Protein AF-C3XTJ3-F1 (afdb_monomer)

Mean predicted aligned error: 21.93 Å

Solvent-accessible surface area (backbone atoms only — not comparable to full-atom values): 12392 Å² total; per-residue (Å²): 142,81,82,83,80,77,78,76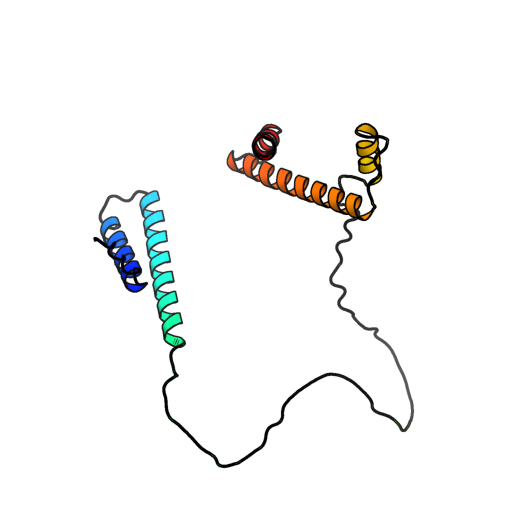,79,79,46,74,66,55,54,48,54,52,51,52,53,52,48,61,68,62,69,79,58,92,84,47,76,68,57,53,52,51,50,50,52,52,54,50,51,45,52,52,55,54,50,54,53,59,59,62,64,77,72,76,80,86,89,82,90,86,84,88,81,90,81,91,85,86,86,82,89,75,90,78,82,85,88,87,89,87,85,91,87,82,87,87,90,88,83,88,89,85,85,82,85,83,77,89,74,77,76,77,79,75,65,90,87,71,70,86,66,52,72,69,56,52,55,51,53,45,42,70,77,39,72,86,65,80,80,52,72,72,54,50,55,49,52,47,50,52,51,51,54,49,48,54,52,50,51,52,51,16,48,51,47,20,46,72,76,71,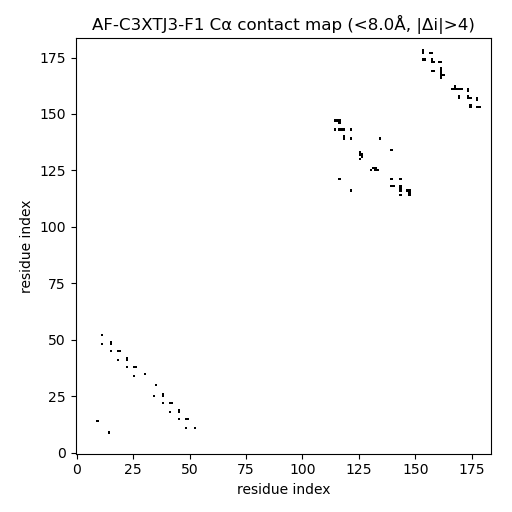37,97,60,81,51,70,67,29,45,52,59,50,48,57,66,75,77,106

Secondary structure (DSSP, 8-state):
-------PPPPHHHHHHHHHHHHHHHTTS---HHHHHHHHHHHHHHHHHHHHHHHHHTT----------------------------------------------------TTT-SS-HHHHHHHHHHH-TT----HHHHHHHHHHHHHHHHHHHHHHHHHHHHTT-SS--HHHHHHHHHHH--

Structure (mmCIF, N/CA/C/O backbone):
data_AF-C3XTJ3-F1
#
_entry.id   AF-C3XTJ3-F1
#
loop_
_atom_site.group_PDB
_atom_site.id
_atom_site.type_symbol
_atom_site.label_atom_id
_atom_site.label_alt_id
_atom_site.label_comp_id
_atom_site.label_asym_id
_atom_site.label_entity_id
_atom_site.label_seq_id
_atom_site.pdbx_PDB_ins_code
_atom_site.Cartn_x
_atom_site.Cartn_y
_atom_site.Cartn_z
_atom_site.occupancy
_atom_site.B_iso_or_equiv
_atom_site.auth_seq_id
_atom_site.auth_comp_id
_atom_site.auth_asym_id
_atom_site.auth_atom_id
_atom_site.pdbx_PDB_model_num
ATOM 1 N N . MET A 1 1 ? -36.617 37.086 -16.083 1.00 44.34 1 MET A N 1
ATOM 2 C CA . MET A 1 1 ? -37.009 35.677 -16.288 1.00 44.34 1 MET A CA 1
ATOM 3 C C . MET A 1 1 ? -36.279 35.180 -17.525 1.00 44.34 1 MET A C 1
ATOM 5 O O . MET A 1 1 ? -36.725 35.480 -18.620 1.00 44.34 1 MET A O 1
ATOM 9 N N . SER A 1 2 ? -35.144 34.501 -17.362 1.00 39.44 2 SER A N 1
ATOM 10 C CA . SER A 1 2 ? -34.422 33.888 -18.484 1.00 39.44 2 SER A CA 1
ATOM 11 C C . SER A 1 2 ? -33.934 32.521 -18.027 1.00 39.44 2 SER A C 1
ATOM 13 O O . SER A 1 2 ? -33.060 32.431 -17.168 1.00 39.44 2 SER A O 1
ATOM 15 N N . ALA A 1 3 ? -34.577 31.470 -18.532 1.00 44.62 3 ALA A N 1
ATOM 16 C CA . ALA A 1 3 ? -34.170 30.093 -18.298 1.00 44.62 3 ALA A CA 1
ATOM 17 C C . ALA A 1 3 ? -32.956 29.752 -19.190 1.00 44.62 3 ALA A C 1
ATOM 19 O O . ALA A 1 3 ? -32.896 30.237 -20.323 1.00 44.62 3 ALA A O 1
ATOM 20 N N . PRO A 1 4 ? -32.000 28.927 -18.728 1.00 44.53 4 PRO A N 1
ATOM 21 C CA . PRO A 1 4 ? -30.866 28.501 -19.539 1.00 44.53 4 PRO A CA 1
ATOM 22 C C . PRO A 1 4 ? -31.329 27.504 -20.607 1.00 44.53 4 PRO A C 1
ATOM 24 O O . PRO A 1 4 ? -32.015 26.525 -20.310 1.00 44.53 4 PRO A O 1
ATOM 27 N N . THR A 1 5 ? -30.938 27.740 -21.858 1.00 48.44 5 THR A N 1
ATOM 28 C CA . THR A 1 5 ? -31.167 26.830 -22.983 1.00 48.44 5 THR A CA 1
ATOM 29 C C . THR A 1 5 ? -30.423 25.517 -22.754 1.00 48.44 5 THR A C 1
ATOM 31 O O . THR A 1 5 ? -29.194 25.481 -22.755 1.00 48.44 5 THR A O 1
ATOM 34 N N . GLN A 1 6 ? -31.184 24.438 -22.554 1.00 46.09 6 GLN A N 1
ATOM 35 C CA . GLN A 1 6 ? -30.686 23.067 -22.474 1.00 46.09 6 GLN A CA 1
ATOM 36 C C . GLN A 1 6 ? -29.878 22.727 -23.734 1.00 46.09 6 GLN A C 1
ATOM 38 O O . GLN A 1 6 ? -30.419 22.672 -24.840 1.00 46.09 6 GLN A O 1
ATOM 43 N N . GLY A 1 7 ? -28.577 22.486 -23.564 1.00 51.34 7 GLY A N 1
ATOM 44 C CA . GLY A 1 7 ? -27.743 21.872 -24.588 1.00 51.34 7 GLY A CA 1
ATOM 45 C C . GLY A 1 7 ? -28.272 20.472 -24.887 1.00 51.34 7 GLY A C 1
ATOM 46 O O . GLY A 1 7 ? -28.271 19.602 -24.018 1.00 51.34 7 GLY A O 1
ATOM 47 N N . LYS A 1 8 ? -28.770 20.274 -26.108 1.00 53.72 8 LYS A N 1
ATOM 48 C CA . LYS A 1 8 ? -29.225 18.981 -26.630 1.00 53.72 8 LYS A CA 1
ATOM 49 C C . LYS A 1 8 ? -28.100 17.944 -26.428 1.00 53.72 8 LYS A C 1
ATOM 51 O O . LYS A 1 8 ? -26.961 18.251 -26.786 1.00 53.72 8 LYS A O 1
ATOM 56 N N . PRO A 1 9 ? -28.364 16.746 -25.875 1.00 58.53 9 PRO A N 1
ATOM 57 C CA . PRO A 1 9 ? -27.331 15.722 -25.759 1.00 58.53 9 PRO A CA 1
ATOM 58 C C . PRO A 1 9 ? -26.845 15.349 -27.164 1.00 58.53 9 PRO A C 1
ATOM 60 O O . PRO A 1 9 ? -27.656 15.015 -28.033 1.00 58.53 9 PRO A O 1
ATOM 63 N N . LYS A 1 10 ? -25.532 15.451 -27.403 1.00 65.44 10 LYS A N 1
ATOM 64 C CA . LYS A 1 10 ? -24.919 15.042 -28.671 1.00 65.44 10 LYS A CA 1
ATOM 65 C C . LYS A 1 10 ? -25.234 13.563 -28.899 1.00 65.44 10 LYS A C 1
ATOM 67 O O . LYS A 1 10 ? -24.937 12.722 -28.053 1.00 65.44 10 LYS A O 1
ATOM 72 N N . THR A 1 11 ? -25.900 13.257 -30.009 1.00 79.00 11 THR A N 1
ATOM 73 C CA . THR A 1 11 ? -26.230 11.877 -30.389 1.00 79.00 11 THR A CA 1
ATOM 74 C C . THR A 1 11 ? -24.955 11.130 -30.781 1.00 79.00 11 THR A C 1
ATOM 76 O O . THR A 1 11 ? -23.983 11.739 -31.230 1.00 79.00 11 THR A O 1
ATOM 79 N N . LEU A 1 12 ? -24.954 9.798 -30.657 1.00 76.44 12 LEU A N 1
ATOM 80 C CA . LEU A 1 12 ? -23.856 8.959 -31.148 1.00 76.44 12 LEU A CA 1
ATOM 81 C C . LEU A 1 12 ? -23.534 9.247 -32.625 1.00 76.44 12 LEU A C 1
ATOM 83 O O . LEU A 1 12 ? -22.380 9.135 -33.020 1.00 76.44 12 LEU A O 1
ATOM 87 N N . GLN A 1 13 ? -24.524 9.658 -33.427 1.00 78.38 13 GLN A N 1
ATOM 88 C CA . GLN A 1 13 ? -24.314 10.056 -34.825 1.00 78.38 13 GLN A CA 1
ATOM 89 C C . GLN A 1 13 ? -23.524 11.365 -34.961 1.00 78.38 13 GLN A C 1
ATOM 91 O O . GLN A 1 13 ? -22.664 11.479 -35.827 1.00 78.38 13 GLN A O 1
ATOM 96 N N . ASP A 1 14 ? -23.775 12.331 -34.076 1.00 82.56 14 ASP A N 1
ATOM 97 C CA . ASP A 1 14 ? -23.077 13.622 -34.053 1.00 82.56 14 ASP A CA 1
ATOM 98 C C . ASP A 1 14 ? -21.600 13.432 -33.677 1.00 82.56 14 ASP A C 1
ATOM 100 O O . ASP A 1 14 ? -20.713 14.013 -34.290 1.00 82.56 14 ASP A O 1
ATOM 104 N N . THR A 1 15 ? -21.329 12.519 -32.737 1.00 84.25 15 THR A N 1
ATOM 105 C CA . THR A 1 15 ? -19.958 12.175 -32.322 1.00 84.25 15 THR A CA 1
ATOM 106 C C . THR A 1 15 ? -19.184 11.454 -33.429 1.00 84.25 15 THR A C 1
ATOM 108 O O . THR A 1 15 ? -18.016 11.754 -33.653 1.00 84.25 15 THR A O 1
ATOM 111 N N . ILE A 1 16 ? -19.824 10.526 -34.152 1.00 86.06 16 ILE A N 1
ATOM 112 C CA . ILE A 1 16 ? -19.216 9.852 -35.312 1.00 86.06 16 ILE A CA 1
ATOM 113 C C . ILE A 1 16 ? -18.848 10.877 -36.391 1.00 86.06 16 ILE A C 1
ATOM 115 O O . ILE A 1 16 ? -17.718 10.866 -36.876 1.00 86.06 16 ILE A O 1
ATOM 119 N N . GLN A 1 17 ? -19.762 11.797 -36.710 1.00 85.75 17 GLN A N 1
ATOM 120 C CA . GLN A 1 17 ? -19.529 12.820 -37.728 1.00 85.75 17 GLN A CA 1
ATOM 121 C C . GLN A 1 17 ? -18.398 13.791 -37.344 1.00 85.75 17 GLN A C 1
ATOM 123 O O . GLN A 1 17 ? -17.607 14.187 -38.201 1.00 85.75 17 GLN A O 1
ATOM 128 N N . ASP A 1 18 ? -18.299 14.155 -36.063 1.00 86.12 18 ASP A N 1
ATOM 129 C CA . ASP A 1 18 ? -17.238 15.018 -35.527 1.00 86.12 18 ASP A CA 1
ATOM 130 C C . ASP A 1 18 ? -15.851 14.363 -35.659 1.00 86.12 18 ASP A C 1
ATOM 132 O O . ASP A 1 18 ? -14.909 14.980 -36.163 1.00 86.12 18 ASP A O 1
ATOM 136 N N . ILE A 1 19 ? -15.748 13.070 -35.325 1.00 86.69 19 ILE A N 1
ATOM 137 C CA . ILE A 1 19 ? -14.507 12.294 -35.461 1.00 86.69 19 ILE A CA 1
ATOM 138 C C . ILE A 1 19 ? -14.087 12.178 -36.935 1.00 86.69 19 ILE A C 1
ATOM 140 O O . ILE A 1 19 ? -12.907 12.344 -37.251 1.00 86.69 19 ILE A O 1
ATOM 144 N N . GLU A 1 20 ? -15.026 11.929 -37.853 1.00 86.62 20 GLU A N 1
ATOM 145 C CA . GLU A 1 20 ? -14.741 11.872 -39.296 1.00 86.62 20 GLU A CA 1
ATOM 146 C C . GLU A 1 20 ? -14.187 13.201 -39.826 1.00 86.62 20 GLU A C 1
ATOM 148 O O . GLU A 1 20 ? -13.186 13.215 -40.552 1.00 86.62 20 GLU A O 1
ATOM 153 N N . ASN A 1 21 ? -14.774 14.323 -39.403 1.00 86.94 21 ASN A N 1
ATOM 154 C CA . ASN A 1 21 ? -14.309 15.659 -39.774 1.00 86.94 21 ASN A CA 1
ATOM 155 C C . ASN A 1 21 ? -12.910 15.954 -39.206 1.00 86.94 21 ASN A C 1
ATOM 157 O O . ASN A 1 21 ? -12.058 16.511 -39.905 1.00 86.94 21 ASN A O 1
ATOM 161 N N . GLN A 1 22 ? -12.636 15.538 -37.966 1.00 82.12 22 GLN A N 1
ATOM 162 C CA . GLN A 1 22 ? -11.334 15.727 -37.326 1.00 82.12 22 GLN A CA 1
ATOM 163 C C . GLN A 1 22 ? -10.232 14.896 -38.008 1.00 82.12 22 GLN A C 1
ATOM 165 O O . GLN A 1 22 ? -9.125 15.393 -38.226 1.00 82.12 22 GLN A O 1
ATOM 170 N N . ILE A 1 23 ? -10.542 13.667 -38.436 1.00 83.38 23 ILE A N 1
ATOM 171 C CA . ILE A 1 23 ? -9.645 12.818 -39.239 1.00 83.38 23 ILE A CA 1
ATOM 172 C C . ILE A 1 23 ? -9.356 13.461 -40.605 1.00 83.38 23 ILE A C 1
ATOM 174 O O . ILE A 1 23 ? -8.197 13.489 -41.029 1.00 83.38 23 ILE A O 1
ATOM 178 N N . ALA A 1 24 ? -10.377 13.992 -41.287 1.00 82.31 24 ALA A N 1
ATOM 179 C CA . ALA A 1 24 ? -10.227 14.627 -42.599 1.00 82.31 24 ALA A CA 1
ATOM 180 C C . ALA A 1 24 ? -9.328 15.875 -42.545 1.00 82.31 24 ALA A C 1
ATOM 182 O O . ALA A 1 24 ? -8.488 16.073 -43.424 1.00 82.31 24 ALA A O 1
ATOM 183 N N . LEU A 1 25 ? -9.444 16.672 -41.478 1.00 75.31 25 LEU A N 1
ATOM 184 C CA . LEU A 1 25 ? -8.620 17.863 -41.261 1.00 75.31 25 LEU A CA 1
ATOM 185 C C . LEU A 1 25 ? -7.168 17.516 -40.885 1.00 75.31 25 LEU A C 1
ATOM 187 O O . LEU A 1 25 ? -6.228 18.211 -41.270 1.00 75.31 25 LEU A O 1
ATOM 191 N N . LEU A 1 26 ? -6.960 16.415 -40.155 1.00 69.44 26 LEU A N 1
ATOM 192 C CA . LEU A 1 26 ? -5.626 15.927 -39.799 1.00 69.44 26 LEU A CA 1
ATOM 193 C C . LEU A 1 26 ? -4.916 15.241 -40.985 1.00 69.44 26 LEU A C 1
ATOM 195 O O . LEU A 1 26 ? -3.686 15.260 -41.034 1.00 69.44 26 LEU A O 1
ATOM 199 N N . GLY A 1 27 ? -5.637 14.685 -41.961 1.00 65.06 27 GLY A N 1
ATOM 200 C CA . GLY A 1 27 ? -5.069 13.884 -43.056 1.00 65.06 27 GLY A CA 1
ATOM 201 C C . GLY A 1 27 ? -4.201 14.621 -44.092 1.00 65.06 27 GLY A C 1
ATOM 202 O O . GLY A 1 27 ? -3.500 13.957 -44.850 1.00 65.06 27 GLY A O 1
ATOM 203 N N . SER A 1 28 ? -4.210 15.959 -44.140 1.00 58.06 28 SER A N 1
ATOM 204 C CA . SER A 1 28 ? -3.650 16.751 -45.256 1.00 58.06 28 SER A CA 1
ATOM 205 C C . SER A 1 28 ? -2.353 17.534 -44.962 1.00 58.06 28 SER A C 1
ATOM 207 O O . SER A 1 28 ? -1.924 18.329 -45.794 1.00 58.06 28 SER A O 1
ATOM 209 N N . GLY A 1 29 ? -1.689 17.322 -43.816 1.00 61.56 29 GLY A N 1
ATOM 210 C CA . GLY A 1 29 ? -0.470 18.065 -43.424 1.00 61.56 29 GLY A CA 1
ATOM 211 C C . GLY A 1 29 ? 0.783 17.193 -43.224 1.00 61.56 29 GLY A C 1
ATOM 212 O O . GLY A 1 29 ? 0.656 15.971 -43.161 1.00 61.56 29 GLY A O 1
ATOM 213 N N . PRO A 1 30 ? 1.986 17.791 -43.074 1.00 60.22 30 PRO A N 1
ATOM 214 C CA . PRO A 1 30 ? 3.234 17.047 -42.876 1.00 60.22 30 PRO A CA 1
ATOM 215 C C . PRO A 1 30 ? 3.135 16.116 -41.654 1.00 60.22 30 PRO A C 1
ATOM 217 O O . PRO A 1 30 ? 2.703 16.522 -40.573 1.00 60.22 30 PRO A O 1
ATOM 220 N N . ASN A 1 31 ? 3.472 14.840 -41.858 1.00 59.72 31 ASN A N 1
ATOM 221 C CA . ASN A 1 31 ? 3.248 13.757 -40.899 1.00 59.72 31 ASN A CA 1
ATOM 222 C C . ASN A 1 31 ? 4.345 13.728 -39.826 1.00 59.72 31 ASN A C 1
ATOM 224 O O . ASN A 1 31 ? 5.476 13.350 -40.113 1.00 59.72 31 ASN A O 1
ATOM 228 N N . THR A 1 32 ? 3.999 14.071 -38.585 1.00 74.25 32 THR A N 1
ATOM 229 C CA . THR A 1 32 ? 4.804 13.732 -37.402 1.00 74.25 32 THR A CA 1
ATOM 230 C C . THR A 1 32 ? 4.323 12.397 -36.826 1.00 74.25 32 THR A C 1
ATOM 232 O O . THR A 1 32 ? 3.128 12.095 -36.881 1.00 74.25 32 THR A O 1
ATOM 235 N N . ASP A 1 33 ? 5.216 11.590 -36.242 1.00 74.00 33 ASP A N 1
ATOM 236 C CA . ASP A 1 33 ? 4.856 10.277 -35.669 1.00 74.00 33 ASP A CA 1
ATOM 237 C C . ASP A 1 33 ? 3.743 10.377 -34.618 1.00 74.00 33 ASP A C 1
ATOM 239 O O . ASP A 1 33 ? 2.863 9.519 -34.538 1.00 74.00 33 ASP A O 1
ATOM 243 N N . LYS A 1 34 ? 3.714 11.491 -33.875 1.00 74.62 34 LYS A N 1
ATOM 244 C CA . LYS A 1 34 ? 2.662 11.776 -32.895 1.00 74.62 34 LYS A CA 1
ATOM 245 C C . LYS A 1 34 ? 1.292 11.971 -33.547 1.00 74.62 34 LYS A C 1
ATOM 247 O O . LYS A 1 34 ? 0.304 11.427 -33.072 1.00 74.62 34 LYS A O 1
ATOM 252 N N . LYS A 1 35 ? 1.234 12.680 -34.677 1.00 75.94 35 LYS A N 1
ATOM 253 C CA . LYS A 1 35 ? -0.006 12.890 -35.435 1.00 75.94 35 LYS A CA 1
ATOM 254 C C . LYS A 1 35 ? -0.514 11.593 -36.073 1.00 75.94 35 LYS A C 1
ATOM 256 O O . LYS A 1 35 ? -1.722 11.397 -36.170 1.00 75.94 35 LYS A O 1
ATOM 261 N N . LYS A 1 36 ? 0.391 10.691 -36.471 1.00 80.06 36 LYS A N 1
ATOM 262 C CA . LYS A 1 36 ? 0.046 9.355 -36.983 1.00 80.06 36 LYS A CA 1
ATOM 263 C C . LYS A 1 36 ? -0.567 8.468 -35.895 1.00 80.06 36 LYS A C 1
ATOM 265 O O . LYS A 1 36 ? -1.541 7.771 -36.173 1.00 80.06 36 LYS A O 1
ATOM 270 N N . GLU A 1 37 ? -0.028 8.519 -34.675 1.00 83.50 37 GLU A N 1
ATOM 271 C CA . GLU A 1 37 ? -0.594 7.827 -33.509 1.00 83.50 37 GLU A CA 1
ATOM 272 C C . GLU A 1 37 ? -1.993 8.360 -33.167 1.00 83.50 37 GLU A C 1
ATOM 274 O O . GLU A 1 37 ? -2.926 7.573 -33.007 1.00 83.50 37 GLU A O 1
ATOM 279 N N . ASP A 1 38 ? -2.167 9.682 -33.117 1.00 82.75 38 ASP A N 1
ATOM 280 C CA . ASP A 1 38 ? -3.472 10.301 -32.867 1.00 82.75 38 ASP A CA 1
ATOM 281 C C . ASP A 1 38 ? -4.492 9.950 -33.964 1.00 82.75 38 ASP A C 1
ATOM 283 O O . ASP A 1 38 ? -5.605 9.527 -33.660 1.00 82.75 38 ASP A O 1
ATOM 287 N N . LEU A 1 39 ? -4.107 9.999 -35.244 1.00 84.56 39 LEU A N 1
ATOM 288 C CA . LEU A 1 39 ? -4.977 9.597 -36.355 1.00 84.56 39 LEU A CA 1
ATOM 289 C C . LEU A 1 39 ? -5.404 8.122 -36.257 1.00 84.56 39 LEU A C 1
ATOM 291 O O . LEU A 1 39 ? -6.541 7.787 -36.592 1.00 84.56 39 LEU A O 1
ATOM 295 N N . ALA A 1 40 ? -4.507 7.239 -35.806 1.00 87.19 40 ALA A N 1
ATOM 296 C CA . ALA A 1 40 ? -4.819 5.828 -35.596 1.00 87.19 40 ALA A CA 1
ATOM 297 C C . ALA A 1 40 ? -5.845 5.646 -34.466 1.00 87.19 40 ALA A C 1
ATOM 299 O O . ALA A 1 40 ? -6.841 4.949 -34.666 1.00 87.19 40 ALA A O 1
ATOM 300 N N . LYS A 1 41 ? -5.664 6.346 -33.337 1.00 89.88 41 LYS A N 1
ATOM 301 C CA . LYS A 1 41 ? -6.614 6.333 -32.212 1.00 89.88 41 LYS A CA 1
ATOM 302 C C . LYS A 1 41 ? -7.990 6.866 -32.617 1.00 89.88 41 LYS A C 1
ATOM 304 O O . LYS A 1 41 ? -8.996 6.252 -32.273 1.00 89.88 41 LYS A O 1
ATOM 309 N N . LEU A 1 42 ? -8.052 7.956 -33.391 1.00 87.38 42 LEU A N 1
ATOM 310 C CA . LEU A 1 42 ? -9.325 8.492 -33.891 1.00 87.38 42 LEU A CA 1
ATOM 311 C C . LEU A 1 42 ? -10.041 7.505 -34.828 1.00 87.38 42 LEU A C 1
ATOM 313 O O . LEU A 1 42 ? -11.251 7.315 -34.711 1.00 87.38 42 LEU A O 1
ATOM 317 N N . LYS A 1 43 ? -9.312 6.841 -35.736 1.00 87.81 43 LYS A N 1
ATOM 318 C CA . LYS A 1 43 ? -9.890 5.827 -36.638 1.00 87.81 43 LYS A CA 1
ATOM 319 C C . LYS A 1 43 ? -10.430 4.611 -35.886 1.00 87.81 43 LYS A C 1
ATOM 321 O O . LYS A 1 43 ? -11.478 4.080 -36.252 1.00 87.81 43 LYS A O 1
ATOM 326 N N . GLU A 1 44 ? -9.730 4.171 -34.846 1.00 92.25 44 GLU A N 1
ATOM 327 C CA . GLU A 1 44 ? -10.173 3.061 -34.003 1.00 92.25 44 GLU A CA 1
ATOM 328 C C . GLU A 1 44 ? -11.429 3.427 -33.202 1.00 92.25 44 GLU A C 1
ATOM 330 O O . GLU A 1 44 ? -12.401 2.669 -33.186 1.00 92.25 44 GLU A O 1
ATOM 335 N N . LEU A 1 45 ? -11.455 4.629 -32.619 1.00 88.00 45 LEU A N 1
ATOM 336 C CA . LEU A 1 45 ? -12.6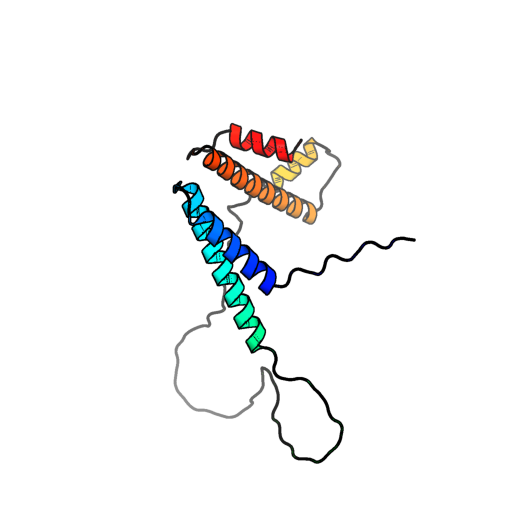00 5.126 -31.859 1.00 88.00 45 LEU A CA 1
ATOM 337 C C . LEU A 1 45 ? -13.845 5.295 -32.745 1.00 88.00 45 LEU A C 1
ATOM 339 O O . LEU A 1 45 ? -14.943 4.929 -32.324 1.00 88.00 45 LEU A O 1
ATOM 343 N N . LEU A 1 46 ? -13.675 5.743 -33.995 1.00 87.44 46 LEU A N 1
ATOM 344 C CA . LEU A 1 46 ? -14.744 5.792 -34.998 1.00 87.44 46 LEU A CA 1
ATOM 345 C C . LEU A 1 46 ? -15.334 4.402 -35.282 1.00 87.44 46 LEU A C 1
ATOM 347 O O . LEU A 1 46 ? -16.554 4.230 -35.304 1.00 87.44 46 LEU A O 1
ATOM 351 N N . ASN A 1 47 ? -14.476 3.396 -35.477 1.00 88.81 47 ASN A N 1
ATOM 352 C CA . ASN A 1 47 ? -14.912 2.024 -35.737 1.00 88.81 47 ASN A CA 1
ATOM 353 C C . ASN A 1 47 ? -15.676 1.452 -34.532 1.00 88.81 47 ASN A C 1
ATOM 355 O O . ASN A 1 47 ? -16.774 0.911 -34.686 1.00 88.81 47 ASN A O 1
ATOM 359 N N . LYS A 1 48 ? -15.163 1.681 -33.316 1.00 88.94 48 LYS A N 1
ATOM 360 C CA . LYS A 1 48 ? -15.830 1.269 -32.077 1.00 88.94 48 LYS A CA 1
ATOM 361 C C . LYS A 1 48 ? -17.197 1.939 -31.909 1.00 88.94 48 LYS A C 1
ATOM 363 O O . LYS A 1 48 ? -18.169 1.254 -31.601 1.00 88.94 48 LYS A O 1
ATOM 368 N N . ALA A 1 49 ? -17.301 3.244 -32.167 1.00 85.00 49 ALA A N 1
ATOM 369 C CA . ALA A 1 49 ? -18.567 3.975 -32.097 1.00 85.00 49 ALA A CA 1
ATOM 370 C C . ALA A 1 49 ? -19.601 3.453 -33.115 1.00 85.00 49 ALA A C 1
ATOM 372 O O . ALA A 1 49 ? -20.779 3.295 -32.785 1.00 85.00 49 ALA A O 1
ATOM 373 N N . ARG A 1 50 ? -19.165 3.113 -34.335 1.00 85.56 50 ARG A N 1
ATOM 374 C CA . ARG A 1 50 ? -20.025 2.530 -35.378 1.00 85.56 50 ARG A CA 1
ATOM 375 C C . ARG A 1 50 ? -20.490 1.110 -35.032 1.00 85.56 50 ARG A C 1
ATOM 377 O O . ARG A 1 50 ? -21.634 0.755 -35.315 1.00 85.56 50 ARG A O 1
ATOM 384 N N . GLN A 1 51 ? -19.638 0.311 -34.390 1.00 81.88 51 GLN A N 1
ATOM 385 C CA . GLN A 1 51 ? -19.998 -1.024 -33.905 1.00 81.88 51 GLN A CA 1
ATOM 386 C C . GLN A 1 51 ? -21.016 -0.961 -32.756 1.00 81.88 51 GLN A C 1
ATOM 388 O O . GLN A 1 51 ? -21.976 -1.732 -32.743 1.00 81.88 51 GLN A O 1
ATOM 393 N N . GLU A 1 52 ? -20.837 -0.022 -31.822 1.00 77.69 52 GLU A N 1
ATOM 394 C CA . GLU A 1 52 ? -21.773 0.221 -30.718 1.00 77.69 52 GLU A CA 1
ATOM 395 C C . GLU A 1 52 ? -23.170 0.576 -31.263 1.00 77.69 52 GLU A C 1
ATOM 397 O O . GLU A 1 52 ? -24.169 0.006 -30.825 1.00 77.69 52 GLU A O 1
ATOM 402 N N . GLN A 1 53 ? -23.251 1.422 -32.302 1.00 71.19 53 GLN A N 1
ATOM 403 C CA . GLN A 1 53 ? -24.523 1.722 -32.974 1.00 71.19 53 GLN A CA 1
ATOM 404 C C . GLN A 1 53 ? -25.177 0.490 -33.617 1.00 71.19 53 GLN A C 1
ATOM 406 O O . GLN A 1 53 ? -26.379 0.280 -33.450 1.00 71.19 53 GLN A O 1
ATOM 411 N N . ALA A 1 54 ? -24.410 -0.347 -34.325 1.00 69.06 54 ALA A N 1
ATOM 412 C CA . ALA A 1 54 ? -24.952 -1.550 -34.964 1.00 69.06 54 ALA A CA 1
ATOM 413 C C . ALA A 1 54 ? -25.526 -2.547 -33.938 1.00 69.06 54 ALA A C 1
ATOM 415 O O . ALA A 1 54 ? -26.533 -3.206 -34.199 1.00 69.06 54 ALA A O 1
ATOM 416 N N . LYS A 1 55 ? -24.922 -2.623 -32.744 1.00 64.81 55 LYS A N 1
ATOM 417 C CA . LYS A 1 55 ? -25.386 -3.492 -31.655 1.00 64.81 55 LYS A CA 1
ATOM 418 C C . LYS A 1 55 ? -26.685 -2.990 -31.011 1.00 64.81 55 LYS A C 1
ATOM 420 O O . LYS A 1 55 ? -27.523 -3.808 -30.642 1.00 64.81 55 LYS A O 1
ATOM 425 N N . VAL A 1 56 ? -26.890 -1.672 -30.927 1.00 61.81 56 VAL A N 1
ATOM 426 C CA . VAL A 1 56 ? -28.123 -1.066 -30.379 1.00 61.81 56 VAL A CA 1
ATOM 427 C C . VAL A 1 56 ? -29.336 -1.280 -31.304 1.00 61.81 56 VAL A C 1
ATOM 429 O O . VAL A 1 56 ? -30.463 -1.404 -30.823 1.00 61.81 56 VAL A O 1
ATOM 432 N N . GLN A 1 57 ? -29.134 -1.413 -32.621 1.00 56.06 57 GLN A N 1
ATOM 433 C CA . GLN A 1 57 ? -30.229 -1.633 -33.579 1.00 56.06 57 GLN A CA 1
ATOM 434 C C . GLN A 1 57 ? -30.824 -3.060 -33.522 1.00 56.06 57 GLN A C 1
ATOM 436 O O . GLN A 1 57 ? -32.003 -3.240 -33.811 1.00 56.06 57 GLN A O 1
ATOM 441 N N . LEU A 1 58 ? -30.052 -4.077 -33.111 1.00 52.53 58 LEU A N 1
ATOM 442 C CA . LEU A 1 58 ? -30.491 -5.486 -33.083 1.00 52.53 58 LEU A CA 1
ATOM 443 C C . LEU A 1 58 ? -31.377 -5.862 -31.878 1.00 52.53 58 LEU A C 1
ATOM 445 O O . LEU A 1 58 ? -31.818 -7.005 -31.792 1.00 52.53 58 LEU A O 1
ATOM 449 N N . GLN A 1 59 ? -31.676 -4.929 -30.965 1.00 46.88 59 GLN A N 1
ATOM 450 C CA . GLN A 1 59 ? -32.492 -5.204 -29.771 1.00 46.88 59 GLN A CA 1
ATOM 451 C C . GLN A 1 59 ? -33.829 -4.437 -29.716 1.00 46.88 59 GLN A C 1
ATOM 453 O O . GLN A 1 59 ? -34.495 -4.437 -28.685 1.00 46.88 59 GLN A O 1
ATOM 458 N N . THR A 1 60 ? -34.277 -3.822 -30.819 1.00 46.12 60 THR A N 1
ATOM 459 C CA . THR A 1 60 ? -35.586 -3.135 -30.889 1.00 46.12 60 THR A CA 1
ATOM 460 C C . THR A 1 60 ? -36.547 -3.748 -31.919 1.00 46.12 60 THR A C 1
ATOM 462 O O . THR A 1 60 ? -36.963 -3.110 -32.876 1.00 46.12 60 THR A O 1
ATOM 465 N N . THR A 1 61 ? -36.975 -4.986 -31.658 1.00 39.16 61 THR A N 1
ATOM 466 C CA . THR A 1 61 ? -38.294 -5.535 -32.044 1.00 39.16 61 THR A CA 1
ATOM 467 C C . THR A 1 61 ? -38.737 -6.423 -30.871 1.00 39.16 61 THR A C 1
ATOM 469 O O . THR A 1 61 ? -38.048 -7.387 -30.571 1.00 39.16 61 THR A O 1
ATOM 472 N N . ALA A 1 62 ? -39.792 -6.191 -30.095 1.00 37.84 62 ALA A N 1
ATOM 473 C CA . ALA A 1 62 ? -41.062 -5.554 -30.372 1.00 37.84 62 ALA A CA 1
ATOM 474 C C . ALA A 1 62 ? -41.718 -5.102 -29.053 1.00 37.84 62 ALA A C 1
ATOM 476 O O . ALA A 1 62 ? -41.704 -5.838 -28.069 1.00 37.84 62 ALA A O 1
ATOM 477 N N . ALA A 1 63 ? -42.358 -3.933 -29.061 1.00 41.34 63 ALA A N 1
ATOM 478 C CA . ALA A 1 63 ? -43.423 -3.611 -28.118 1.00 41.34 63 ALA A CA 1
ATOM 479 C C . ALA A 1 63 ? -44.321 -2.509 -28.699 1.00 41.34 63 ALA A C 1
ATOM 481 O O . ALA A 1 63 ? -43.975 -1.333 -28.622 1.00 41.34 63 ALA A O 1
ATOM 482 N N . SER A 1 64 ? -45.489 -2.883 -29.236 1.00 42.31 64 SER A N 1
ATOM 483 C CA . SER A 1 64 ? -46.695 -2.049 -29.140 1.00 42.31 64 SER A CA 1
ATOM 484 C C . SER A 1 64 ? -48.003 -2.816 -29.432 1.00 42.31 64 SER A C 1
ATOM 486 O O . SER A 1 64 ? -48.290 -3.203 -30.556 1.00 42.31 64 SER A O 1
ATOM 488 N N . SER A 1 65 ? -48.827 -2.899 -28.376 1.00 40.56 65 SER A N 1
ATOM 489 C CA . SER A 1 65 ? -50.283 -2.642 -28.342 1.00 40.56 65 SER A CA 1
ATOM 490 C C . SER A 1 65 ? -51.322 -3.718 -28.736 1.00 40.56 65 SER A C 1
ATOM 492 O O . SER A 1 65 ? -51.317 -4.240 -29.844 1.00 40.56 65 SER A O 1
ATOM 494 N N . GLY A 1 66 ? -52.322 -3.915 -27.853 1.00 35.53 66 GLY A N 1
ATOM 495 C CA . GLY A 1 66 ? -53.675 -4.405 -28.198 1.00 35.53 66 GLY A CA 1
ATOM 496 C C . GLY A 1 66 ? -54.288 -5.445 -27.240 1.00 35.53 66 GLY A C 1
ATOM 497 O O . GLY A 1 66 ? -53.628 -6.396 -26.859 1.00 35.53 66 GLY A O 1
ATOM 498 N N . ALA A 1 67 ? -55.550 -5.277 -26.829 1.00 35.97 67 ALA A N 1
ATOM 499 C CA . ALA A 1 67 ? -56.198 -5.893 -25.657 1.00 35.97 67 ALA A CA 1
ATOM 500 C C . ALA A 1 67 ? -57.015 -7.207 -25.885 1.00 35.97 67 ALA A C 1
ATOM 502 O O . ALA A 1 67 ? -57.688 -7.304 -26.899 1.00 35.97 67 ALA A O 1
ATOM 503 N N . LYS A 1 68 ? -56.998 -8.117 -24.870 1.00 36.03 68 LYS A N 1
ATOM 504 C CA . LYS A 1 68 ? -57.990 -9.113 -24.304 1.00 36.03 68 LYS A CA 1
ATOM 505 C C . LYS A 1 68 ? -58.965 -9.927 -25.221 1.00 36.03 68 LYS A C 1
ATOM 507 O O . LYS A 1 68 ? -59.431 -9.374 -26.203 1.00 36.03 68 LYS A O 1
ATOM 512 N N . PRO A 1 69 ? -59.547 -11.091 -24.791 1.00 51.91 69 PRO A N 1
ATOM 513 C CA . PRO A 1 69 ? -59.114 -12.170 -23.871 1.00 51.91 69 PRO A CA 1
ATOM 514 C C . PRO A 1 69 ? -59.355 -13.634 -24.396 1.00 51.91 69 PRO A C 1
ATOM 516 O O . PRO A 1 69 ? -60.121 -13.859 -25.319 1.00 51.91 69 PRO A O 1
ATOM 519 N N . ASN A 1 70 ? -58.760 -14.624 -23.706 1.00 32.88 70 ASN A N 1
ATOM 520 C CA . ASN A 1 70 ? -59.235 -16.007 -23.4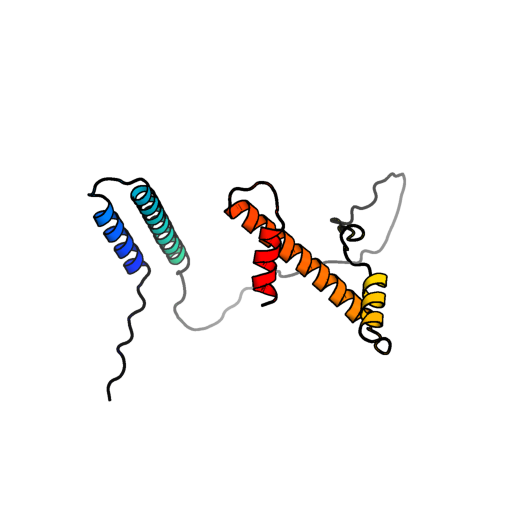31 1.00 32.88 70 ASN A CA 1
ATOM 521 C C . ASN A 1 70 ? -59.594 -16.993 -24.583 1.00 32.88 70 ASN A C 1
ATOM 523 O O . ASN A 1 70 ? -60.636 -16.838 -25.204 1.00 32.88 70 ASN A O 1
ATOM 527 N N . LEU A 1 71 ? -58.830 -18.097 -24.735 1.00 35.88 71 LEU A N 1
ATOM 528 C CA . LEU A 1 71 ? -59.319 -19.492 -24.594 1.00 35.88 71 LEU A CA 1
ATOM 529 C C . LEU A 1 71 ? -58.163 -20.521 -24.731 1.00 35.88 71 LEU A C 1
ATOM 531 O O . LEU A 1 71 ? -57.595 -20.699 -25.799 1.00 35.88 71 LEU A O 1
ATOM 535 N N . VAL A 1 72 ? -57.835 -21.176 -23.610 1.00 38.84 72 VAL A N 1
ATOM 536 C CA . VAL A 1 72 ? -57.379 -22.577 -23.426 1.00 38.84 72 VAL A CA 1
ATOM 537 C C . VAL A 1 72 ? -56.611 -23.271 -24.576 1.00 38.84 72 VAL A C 1
ATOM 539 O O . VAL A 1 72 ? -57.221 -23.646 -25.570 1.00 38.84 72 VAL A O 1
ATOM 542 N N . LYS A 1 73 ? -55.342 -23.663 -24.332 1.00 34.72 73 LYS A N 1
ATOM 543 C CA . LYS A 1 73 ? -54.930 -25.083 -24.159 1.00 34.72 73 LYS A CA 1
ATOM 544 C C . LYS A 1 73 ? -53.474 -25.221 -23.654 1.00 34.72 73 LYS A C 1
ATOM 546 O O . LYS A 1 73 ? -52.516 -24.834 -24.306 1.00 34.72 73 LYS A O 1
ATOM 551 N N . VAL A 1 74 ? -53.390 -25.787 -22.453 1.00 42.41 74 VAL A N 1
ATOM 552 C CA . VAL A 1 74 ? -52.276 -26.395 -21.680 1.00 42.41 74 VAL A CA 1
ATOM 553 C C . VAL A 1 74 ? -51.573 -27.502 -22.528 1.00 42.41 74 VAL A C 1
ATOM 555 O O . VAL A 1 74 ? -52.257 -27.974 -23.439 1.00 42.41 74 VAL A O 1
ATOM 558 N N . PRO A 1 75 ? -50.329 -28.019 -22.287 1.00 41.97 75 PRO A N 1
ATOM 559 C CA . PRO A 1 75 ? -49.533 -28.050 -21.044 1.00 41.97 75 PRO A CA 1
ATOM 560 C C . PRO A 1 75 ? -48.044 -27.654 -21.092 1.00 41.97 75 PRO A C 1
ATOM 562 O O . PRO A 1 75 ? -47.353 -27.708 -22.102 1.00 41.97 75 PRO A O 1
ATOM 565 N N . ILE A 1 76 ? -47.588 -27.362 -19.876 1.00 42.97 76 ILE A N 1
ATOM 566 C CA . ILE A 1 76 ? -46.235 -27.145 -19.355 1.00 42.97 76 ILE A CA 1
ATOM 567 C C . ILE A 1 76 ? -45.557 -28.525 -19.135 1.00 42.97 76 ILE A C 1
ATOM 569 O O . ILE A 1 76 ? -46.262 -29.528 -19.003 1.00 42.97 76 ILE A O 1
ATOM 573 N N . PRO A 1 77 ? -44.223 -28.599 -18.988 1.00 40.41 77 PRO A N 1
ATOM 574 C CA . PRO A 1 77 ? -43.746 -28.867 -17.631 1.00 40.41 77 PRO A CA 1
ATOM 575 C C . PRO A 1 77 ? -42.600 -27.939 -17.216 1.00 40.41 77 PRO A C 1
ATOM 577 O O . PRO A 1 77 ? -41.745 -27.541 -18.003 1.00 40.41 77 PRO A O 1
ATOM 580 N N . ALA A 1 78 ? -42.649 -27.575 -15.943 1.00 38.41 78 ALA A N 1
ATOM 581 C CA . ALA A 1 78 ? -41.728 -26.704 -15.245 1.00 38.41 78 ALA A CA 1
ATOM 582 C C . ALA A 1 78 ? -40.813 -27.566 -14.358 1.00 38.41 78 ALA A C 1
ATOM 584 O O . ALA A 1 78 ? -41.236 -28.651 -13.975 1.00 38.41 78 ALA A O 1
ATOM 585 N N . ILE A 1 79 ? -39.629 -27.029 -14.023 1.00 39.69 79 ILE A N 1
ATOM 586 C CA . ILE A 1 79 ? -39.088 -26.900 -12.648 1.00 39.69 79 ILE A CA 1
ATOM 587 C C . ILE A 1 79 ? -38.967 -28.201 -11.813 1.00 39.69 79 ILE A C 1
ATOM 589 O O . ILE A 1 79 ? -39.923 -28.939 -11.675 1.00 39.69 79 ILE A O 1
ATOM 593 N N . ASN A 1 80 ? -37.930 -28.568 -11.060 1.00 37.75 80 ASN A N 1
ATOM 594 C CA . ASN A 1 80 ? -36.626 -28.081 -10.613 1.00 37.75 80 ASN A CA 1
ATOM 595 C C . ASN A 1 80 ? -35.983 -29.270 -9.845 1.00 37.75 80 ASN A C 1
ATOM 597 O O . ASN A 1 80 ? -36.671 -30.232 -9.518 1.00 37.75 80 ASN A O 1
ATOM 601 N N . SER A 1 81 ? -34.731 -29.092 -9.414 1.00 39.31 81 SER A N 1
ATOM 602 C CA . SER A 1 81 ? -34.197 -29.581 -8.127 1.00 39.31 81 SER A CA 1
ATOM 603 C C . SER A 1 81 ? -33.929 -31.078 -7.929 1.00 39.31 81 SER A C 1
ATOM 605 O O . SER A 1 81 ? -34.817 -31.913 -7.853 1.00 39.31 81 SER A O 1
ATOM 607 N N . SER A 1 82 ? -32.650 -31.359 -7.693 1.00 41.94 82 SER A N 1
ATOM 608 C CA . SER A 1 82 ? -32.107 -32.054 -6.521 1.00 41.94 82 SER A CA 1
ATOM 609 C C . SER A 1 82 ? -32.999 -32.997 -5.689 1.00 41.94 82 SER A C 1
ATOM 611 O O . SER A 1 82 ? -33.995 -32.600 -5.094 1.00 41.94 82 SER A O 1
ATOM 613 N N . THR A 1 83 ? -32.410 -34.176 -5.455 1.00 37.03 83 THR A N 1
ATOM 614 C CA . THR A 1 83 ? -32.406 -34.983 -4.216 1.00 37.03 83 THR A CA 1
ATOM 615 C C . THR A 1 83 ? -33.662 -35.755 -3.784 1.00 37.03 83 THR A C 1
ATOM 617 O O . THR A 1 83 ? -34.612 -35.193 -3.257 1.00 37.03 83 THR A O 1
ATOM 620 N N . ALA A 1 84 ? -33.476 -37.084 -3.801 1.00 37.94 84 ALA A N 1
ATOM 621 C CA . ALA A 1 84 ? -33.709 -38.046 -2.712 1.00 37.94 84 ALA A CA 1
ATOM 622 C C . ALA A 1 84 ? -34.839 -39.087 -2.870 1.00 37.94 84 ALA A C 1
ATOM 624 O O . ALA A 1 84 ? -35.917 -38.820 -3.379 1.00 37.94 84 ALA A O 1
ATOM 625 N N . VAL A 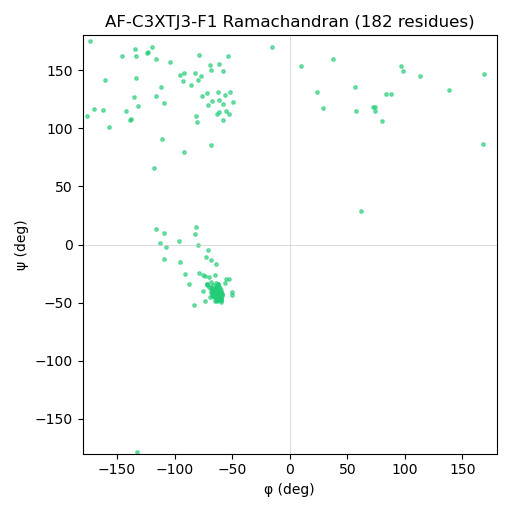1 85 ? -34.505 -40.257 -2.305 1.00 39.91 85 VAL A N 1
ATOM 626 C CA . VAL A 1 85 ? -35.272 -41.456 -1.917 1.00 39.91 85 VAL A CA 1
ATOM 627 C C . VAL A 1 85 ? -35.653 -42.485 -2.998 1.00 39.91 85 VAL A C 1
ATOM 629 O O . VAL A 1 85 ? -36.594 -42.341 -3.766 1.00 39.91 85 VAL A O 1
ATOM 632 N N . THR A 1 86 ? -34.958 -43.628 -2.984 1.00 38.09 86 THR A N 1
ATOM 633 C CA . THR A 1 86 ? -35.458 -44.900 -3.528 1.00 38.09 86 THR A CA 1
ATOM 634 C C . THR A 1 86 ? -35.146 -46.004 -2.519 1.00 38.09 86 THR A C 1
ATOM 636 O O . THR A 1 86 ? -34.011 -46.130 -2.064 1.00 38.09 86 THR A O 1
ATOM 639 N N . MET A 1 87 ? -36.172 -46.765 -2.138 1.00 45.72 87 MET A N 1
ATOM 640 C CA . MET A 1 87 ? -36.117 -47.896 -1.210 1.00 45.72 87 MET A CA 1
ATOM 641 C C . MET A 1 87 ? -36.387 -49.209 -1.965 1.00 45.72 87 MET A C 1
ATOM 643 O O . MET A 1 87 ? -37.364 -49.301 -2.699 1.00 45.72 87 MET A O 1
ATOM 647 N N . ALA A 1 88 ? -35.559 -50.213 -1.646 1.00 37.16 88 ALA A N 1
ATOM 648 C CA . ALA A 1 88 ? -35.862 -51.644 -1.479 1.00 37.16 88 ALA A CA 1
ATOM 649 C C . ALA A 1 88 ? -35.829 -52.667 -2.657 1.00 37.16 88 ALA A C 1
ATOM 651 O O . ALA A 1 88 ? -36.582 -52.592 -3.624 1.00 37.16 88 ALA A O 1
ATOM 652 N N . THR A 1 89 ? -35.087 -53.761 -2.362 1.00 48.09 89 THR A N 1
ATOM 653 C CA . THR A 1 89 ? -35.170 -55.187 -2.812 1.00 48.09 89 THR A CA 1
ATOM 654 C C . THR A 1 89 ? -34.254 -55.654 -3.987 1.00 48.09 89 THR A C 1
ATOM 656 O O . THR A 1 89 ? -33.755 -54.805 -4.717 1.00 48.09 89 THR A O 1
ATOM 659 N N . PRO A 1 90 ? -33.878 -56.960 -4.105 1.00 49.56 90 PRO A N 1
ATOM 660 C CA . PRO A 1 90 ? -32.625 -57.530 -3.561 1.00 49.56 90 PRO A CA 1
ATOM 661 C C . PRO A 1 90 ? -31.695 -58.261 -4.584 1.00 49.56 90 PRO A C 1
ATOM 663 O O . PRO A 1 90 ? -32.124 -58.605 -5.675 1.00 49.56 90 PRO A O 1
ATOM 666 N N . SER A 1 91 ? -30.432 -58.490 -4.163 1.00 40.19 91 SER A N 1
ATOM 667 C CA . SER A 1 91 ? -29.359 -59.486 -4.500 1.00 40.19 91 SER A CA 1
ATOM 668 C C . SER A 1 91 ? -29.487 -60.455 -5.715 1.00 40.19 91 SER A C 1
ATOM 670 O O . SER A 1 91 ? -30.602 -60.899 -5.968 1.00 40.19 91 SER A O 1
ATOM 672 N N . PRO A 1 92 ? -28.384 -60.967 -6.356 1.00 49.00 92 PRO A N 1
ATOM 673 C CA . PRO A 1 92 ? -27.071 -61.268 -5.741 1.00 49.00 92 PRO A CA 1
ATOM 674 C C . PRO A 1 92 ? -25.760 -61.063 -6.582 1.00 49.00 92 PRO A C 1
ATOM 676 O O . PRO A 1 92 ? -25.752 -61.074 -7.804 1.00 49.00 92 PRO A O 1
ATOM 679 N N . VAL A 1 93 ? -24.638 -60.989 -5.837 1.00 39.06 93 VAL A N 1
ATOM 680 C CA . VAL A 1 93 ? -23.240 -61.469 -6.071 1.00 39.06 93 VAL A CA 1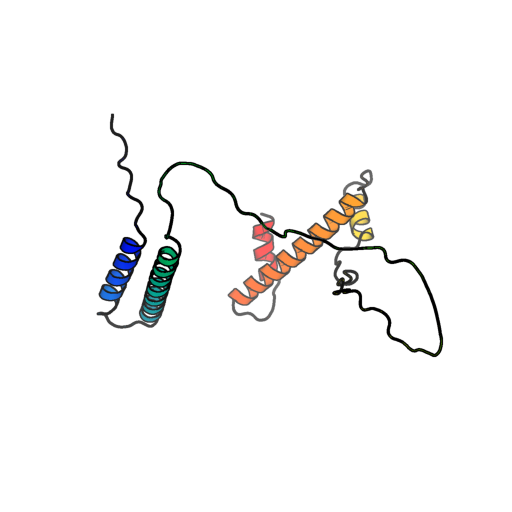
ATOM 681 C C . VAL A 1 93 ? -22.206 -60.816 -7.043 1.00 39.06 93 VAL A C 1
ATOM 683 O O . VAL A 1 93 ? -22.282 -60.959 -8.256 1.00 39.06 93 VAL A O 1
ATOM 686 N N . LEU A 1 94 ? -21.099 -60.357 -6.403 1.00 58.03 94 LEU A N 1
ATOM 687 C CA . LEU A 1 94 ? -19.647 -60.348 -6.774 1.00 58.03 94 LEU A CA 1
ATOM 688 C C . LEU A 1 94 ? -18.978 -59.065 -7.393 1.00 58.03 94 LEU A C 1
ATOM 690 O O . LEU A 1 94 ? -19.681 -58.244 -7.966 1.00 58.03 94 LEU A O 1
ATOM 694 N N . PRO A 1 95 ? -17.654 -58.788 -7.166 1.00 50.19 95 PRO A N 1
ATOM 695 C CA . PRO A 1 95 ? -17.176 -57.679 -6.300 1.00 50.19 95 PRO A CA 1
ATOM 696 C C . PRO A 1 95 ? -16.219 -56.597 -6.912 1.00 50.19 95 PRO A C 1
ATOM 698 O O . PRO A 1 95 ? -15.638 -56.805 -7.967 1.00 50.19 95 PRO A O 1
ATOM 701 N N . ARG A 1 96 ? -16.075 -55.474 -6.152 1.00 43.28 96 ARG A N 1
ATOM 702 C CA . ARG A 1 96 ? -15.097 -54.318 -6.058 1.00 43.28 96 ARG A CA 1
ATOM 703 C C . ARG A 1 96 ? -13.705 -54.433 -6.745 1.00 43.28 96 ARG A C 1
ATOM 705 O O . ARG A 1 96 ? -13.314 -55.563 -7.004 1.00 43.28 96 ARG A O 1
ATOM 712 N N . PRO A 1 97 ? -12.858 -53.360 -6.881 1.00 45.62 97 PRO A N 1
ATOM 713 C CA . PRO A 1 97 ? -12.816 -52.006 -6.240 1.00 45.62 97 PRO A CA 1
ATOM 714 C C . PRO A 1 97 ? -12.605 -50.849 -7.271 1.00 45.62 97 PRO A C 1
ATOM 716 O O . PRO A 1 97 ? -12.524 -51.116 -8.456 1.00 45.62 97 PRO A O 1
ATOM 719 N N . GLY A 1 98 ? -12.498 -49.538 -7.021 1.00 37.47 98 GLY A N 1
ATOM 720 C CA . GLY A 1 98 ? -12.383 -48.624 -5.881 1.00 37.47 98 GLY A CA 1
ATOM 721 C C . GLY A 1 98 ? -12.020 -47.233 -6.462 1.00 37.47 98 GLY A C 1
ATOM 722 O O . GLY A 1 98 ? -11.353 -47.167 -7.490 1.00 37.47 98 GLY A O 1
ATOM 723 N N . GLY A 1 99 ? -12.473 -46.127 -5.863 1.00 42.03 99 GLY A N 1
ATOM 724 C CA . GLY A 1 99 ? -12.152 -44.780 -6.363 1.00 42.03 99 GLY A CA 1
ATOM 725 C C . GLY A 1 99 ? -12.993 -43.686 -5.714 1.00 42.03 99 GLY A C 1
ATOM 726 O O . GLY A 1 99 ? -14.059 -43.333 -6.201 1.00 42.03 99 GLY A O 1
ATOM 727 N N . SER A 1 100 ? -12.514 -43.212 -4.570 1.00 41.12 100 SER A N 1
ATOM 728 C CA . SER A 1 100 ? -13.036 -42.128 -3.737 1.00 41.12 100 SER A CA 1
ATOM 729 C C . SER A 1 100 ? -13.153 -40.781 -4.461 1.00 41.12 100 SER A C 1
ATOM 731 O O . SER A 1 100 ? -12.367 -40.462 -5.350 1.00 41.12 100 SER A O 1
ATOM 733 N N . GLY A 1 101 ? -14.148 -40.003 -4.026 1.00 42.06 101 GLY A N 1
ATOM 734 C CA . GLY A 1 101 ? -14.582 -38.747 -4.621 1.00 42.06 101 GLY A CA 1
ATOM 735 C C . GLY A 1 101 ? -13.544 -37.630 -4.658 1.00 42.06 101 GLY A C 1
ATOM 736 O O . GLY A 1 101 ? -12.631 -37.545 -3.839 1.00 42.06 101 GLY A O 1
ATOM 737 N N . GLN A 1 102 ? -13.750 -36.738 -5.620 1.00 41.72 102 GLN A N 1
ATOM 738 C CA . GLN A 1 102 ? -13.007 -35.501 -5.772 1.00 41.72 102 GLN A CA 1
ATOM 739 C C . GLN A 1 102 ? -13.962 -34.351 -5.448 1.00 41.72 102 GLN A C 1
ATOM 741 O O . GLN A 1 102 ? -14.715 -33.866 -6.290 1.00 41.72 102 GLN A O 1
ATOM 746 N N . ASN A 1 103 ? -13.966 -33.971 -4.170 1.00 43.53 103 ASN A N 1
ATOM 747 C CA . ASN A 1 103 ? -14.411 -32.651 -3.754 1.00 43.53 103 ASN A CA 1
ATOM 748 C C . ASN A 1 103 ? -13.481 -31.624 -4.403 1.00 43.53 103 ASN A C 1
ATOM 750 O O . ASN A 1 103 ? -12.257 -31.748 -4.336 1.00 43.53 103 ASN A O 1
ATOM 754 N N . HIS A 1 104 ? -14.075 -30.608 -5.017 1.00 50.31 104 HIS A N 1
ATOM 755 C CA . HIS A 1 104 ? -13.376 -29.430 -5.502 1.00 50.31 104 HIS A CA 1
ATOM 756 C C . HIS A 1 104 ? -12.857 -28.621 -4.305 1.00 50.31 104 HIS A C 1
ATOM 758 O O . HIS A 1 104 ? -13.500 -27.683 -3.845 1.00 50.31 104 HIS A O 1
ATOM 764 N N . SER A 1 105 ? -11.677 -28.982 -3.809 1.00 49.31 105 SER A N 1
ATOM 765 C CA . SER A 1 105 ? -10.840 -28.101 -2.996 1.00 49.31 105 SER A CA 1
ATOM 766 C C . SER A 1 105 ? -9.891 -27.361 -3.935 1.00 49.31 105 SER A C 1
ATOM 768 O O . SER A 1 105 ? -8.734 -27.744 -4.096 1.00 49.31 105 SER A O 1
ATOM 770 N N . ALA A 1 106 ? -10.396 -26.317 -4.597 1.00 47.34 106 ALA A N 1
ATOM 771 C CA . ALA A 1 106 ? -9.528 -25.313 -5.200 1.00 47.34 106 ALA A CA 1
ATOM 772 C C . ALA A 1 106 ? -8.832 -24.562 -4.055 1.00 47.34 106 ALA A C 1
ATOM 774 O O . ALA A 1 106 ? -9.486 -24.094 -3.122 1.00 47.34 106 ALA A O 1
ATOM 775 N N . GLY A 1 107 ? -7.501 -24.569 -4.092 1.00 42.09 107 GLY A N 1
ATOM 776 C CA . GLY A 1 107 ? -6.622 -24.276 -2.970 1.00 42.09 107 GLY A CA 1
ATOM 777 C C . GLY A 1 107 ? -6.949 -22.992 -2.214 1.00 42.09 107 GLY A C 1
ATOM 778 O O . GLY A 1 107 ? -6.869 -21.893 -2.757 1.00 42.09 107 GLY A O 1
ATOM 779 N N . ARG A 1 108 ? -7.191 -23.146 -0.908 1.00 44.72 108 ARG A N 1
ATOM 780 C CA . ARG A 1 108 ? -6.763 -22.138 0.059 1.00 44.72 108 ARG A CA 1
ATOM 781 C C . ARG A 1 108 ? -5.252 -21.998 -0.098 1.00 44.72 108 ARG A C 1
ATOM 783 O O . ARG A 1 108 ? -4.503 -22.891 0.293 1.00 44.72 108 ARG A O 1
ATOM 790 N N . ILE A 1 109 ? -4.815 -20.888 -0.677 1.00 50.56 109 ILE A N 1
ATOM 791 C CA . ILE A 1 109 ? -3.519 -20.318 -0.328 1.00 50.56 109 ILE A CA 1
ATOM 792 C C . ILE A 1 109 ? -3.506 -20.180 1.199 1.00 50.56 109 ILE A C 1
ATOM 794 O O . ILE A 1 109 ? -4.330 -19.479 1.777 1.00 50.56 109 ILE A O 1
ATOM 798 N N . SER A 1 110 ? -2.661 -20.959 1.867 1.00 38.09 110 SER A N 1
ATOM 799 C CA . SER A 1 110 ? -2.412 -20.774 3.294 1.00 38.09 110 SER A CA 1
ATOM 800 C C . SER A 1 110 ? -1.612 -19.473 3.446 1.00 38.09 110 SER A C 1
ATOM 802 O O . SER A 1 110 ? -0.531 -19.397 2.859 1.00 38.09 110 SER A O 1
ATOM 804 N N . PRO A 1 111 ? -2.097 -18.446 4.169 1.00 50.31 111 PRO A N 1
ATOM 805 C CA . PRO A 1 111 ? -1.414 -17.157 4.291 1.00 50.31 111 PRO A CA 1
ATOM 806 C C . PRO A 1 111 ? -0.300 -17.172 5.351 1.00 50.31 111 PRO A C 1
ATOM 808 O O . PRO A 1 111 ? 0.191 -16.123 5.746 1.00 50.31 111 PRO A O 1
ATOM 811 N N . GLU A 1 112 ? 0.143 -18.341 5.817 1.00 46.97 112 GLU A N 1
ATOM 812 C CA . GLU A 1 112 ? 1.084 -18.439 6.944 1.00 46.97 112 GLU A CA 1
ATOM 813 C C . GLU A 1 112 ? 2.523 -17.977 6.618 1.00 46.97 112 GLU A C 1
ATOM 815 O O . GLU A 1 112 ? 3.372 -17.921 7.499 1.00 46.97 112 GLU A O 1
ATOM 820 N N . GLY A 1 113 ? 2.811 -17.626 5.358 1.00 51.22 113 GLY A N 1
ATOM 821 C CA . GLY A 1 113 ? 4.110 -17.092 4.923 1.00 51.22 113 GLY A CA 1
ATOM 822 C C . GLY A 1 113 ? 4.099 -15.628 4.470 1.00 51.22 113 GLY A C 1
ATOM 823 O O . GLY A 1 113 ? 5.139 -15.145 4.030 1.00 51.22 113 GLY A O 1
ATOM 824 N N . SER A 1 114 ? 2.949 -14.942 4.522 1.00 62.16 114 SER A N 1
ATOM 825 C CA . SER A 1 114 ? 2.785 -13.584 3.969 1.00 62.16 114 SER A CA 1
ATOM 826 C C . SER A 1 114 ? 2.641 -12.490 5.026 1.00 62.16 114 SER A C 1
ATOM 828 O O . SER A 1 114 ? 2.724 -11.313 4.686 1.00 62.16 114 SER A O 1
ATOM 830 N N . GLN A 1 115 ? 2.428 -12.867 6.287 1.00 71.31 115 GLN A N 1
ATOM 831 C CA . GLN A 1 115 ? 2.168 -11.914 7.356 1.00 71.31 115 GLN A CA 1
ATOM 832 C C . GLN A 1 115 ? 3.487 -11.302 7.840 1.00 71.31 115 GLN A C 1
ATOM 834 O O . GLN A 1 115 ? 4.299 -11.946 8.509 1.00 71.31 115 GLN A O 1
ATOM 839 N N . VAL A 1 116 ? 3.723 -10.048 7.468 1.00 82.12 116 VAL A N 1
ATOM 840 C CA . VAL A 1 116 ? 4.963 -9.319 7.792 1.00 82.12 116 VAL A CA 1
ATOM 841 C C . VAL A 1 116 ? 4.982 -8.791 9.228 1.00 82.12 116 VAL A C 1
ATOM 843 O O . VAL A 1 116 ? 6.058 -8.620 9.806 1.00 82.12 116 VAL A O 1
ATOM 846 N N . LEU A 1 117 ? 3.808 -8.572 9.830 1.00 89.31 117 LEU A N 1
ATOM 847 C CA . LEU A 1 117 ? 3.655 -8.178 11.230 1.00 89.31 117 LEU A CA 1
ATOM 848 C C . LEU A 1 117 ? 3.071 -9.341 12.037 1.00 89.31 117 LEU A C 1
ATOM 850 O O . LEU A 1 117 ? 1.977 -9.801 11.758 1.00 89.31 117 LEU A O 1
ATOM 854 N N . SER A 1 118 ? 3.754 -9.823 13.075 1.00 92.12 118 SER A N 1
ATOM 855 C CA . SER A 1 118 ? 3.172 -10.844 13.967 1.00 92.12 118 SER A CA 1
ATOM 856 C C . SER A 1 118 ? 2.256 -10.217 15.026 1.00 92.12 118 SER A C 1
ATOM 858 O O . SER A 1 118 ? 2.595 -9.158 15.560 1.00 92.12 118 SER A O 1
ATOM 860 N N . LYS A 1 119 ? 1.202 -10.929 15.443 1.00 91.19 119 LYS A N 1
ATOM 861 C CA . LYS A 1 119 ? 0.296 -10.531 16.542 1.00 91.19 119 LYS A CA 1
ATOM 862 C C . LYS A 1 119 ? 1.033 -10.125 17.825 1.00 91.19 119 LYS A C 1
ATOM 864 O O . LYS A 1 119 ? 0.757 -9.093 18.423 1.00 91.19 119 LYS A O 1
ATOM 869 N N . ARG A 1 120 ? 2.087 -10.869 18.182 1.00 91.88 120 ARG A N 1
ATOM 870 C CA . ARG A 1 120 ? 2.951 -10.550 19.330 1.00 91.88 120 ARG A CA 1
ATOM 871 C C . ARG A 1 120 ? 3.606 -9.169 19.220 1.00 91.88 120 ARG A C 1
ATOM 873 O O . ARG A 1 120 ? 3.669 -8.446 20.205 1.00 91.88 120 ARG A O 1
ATOM 880 N N . ARG A 1 121 ? 4.096 -8.803 18.031 1.00 94.19 121 ARG A N 1
ATOM 881 C CA . ARG A 1 121 ? 4.712 -7.489 17.799 1.00 94.19 121 ARG A CA 1
ATOM 882 C C . ARG A 1 121 ? 3.692 -6.364 17.835 1.00 94.19 121 ARG A C 1
ATOM 884 O O . ARG A 1 121 ? 4.0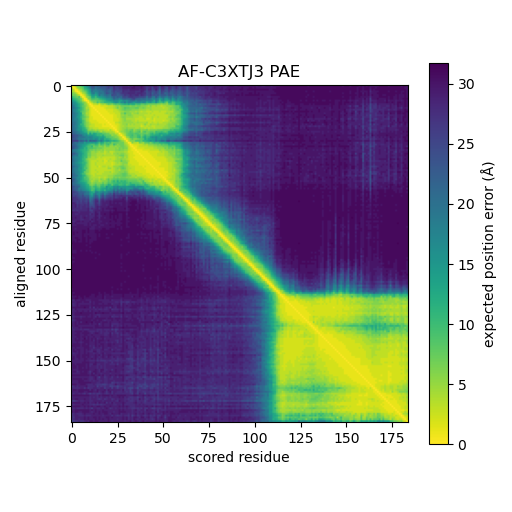17 -5.313 18.367 1.00 94.19 121 ARG A O 1
ATOM 891 N N . LEU A 1 122 ? 2.480 -6.595 17.332 1.00 94.25 122 LEU A N 1
ATOM 892 C CA . LEU A 1 122 ? 1.388 -5.633 17.463 1.00 94.25 122 LEU A CA 1
ATOM 893 C C . LEU A 1 122 ? 1.077 -5.352 18.943 1.00 94.25 122 LEU A C 1
ATOM 895 O O . LEU A 1 122 ? 1.057 -4.197 19.349 1.00 94.25 122 LEU A O 1
ATOM 899 N N . GLN A 1 123 ? 0.953 -6.393 19.769 1.00 93.75 123 GLN A N 1
ATOM 900 C CA . GLN A 1 123 ? 0.718 -6.249 21.214 1.00 93.75 123 GLN A CA 1
ATOM 901 C C . GLN A 1 123 ? 1.870 -5.559 21.955 1.00 93.75 123 GLN A C 1
ATOM 903 O O . GLN A 1 123 ? 1.646 -4.817 22.910 1.00 93.75 123 GLN A O 1
ATOM 908 N N . ASP A 1 124 ? 3.116 -5.813 21.552 1.00 94.19 124 ASP A N 1
ATOM 909 C CA . ASP A 1 124 ? 4.274 -5.111 22.112 1.00 94.19 124 ASP A CA 1
ATOM 910 C C . ASP A 1 124 ? 4.236 -3.614 21.758 1.00 94.19 124 ASP A C 1
ATOM 912 O O . ASP A 1 124 ? 4.471 -2.788 22.635 1.00 94.19 124 ASP A O 1
ATOM 916 N N . LEU A 1 125 ? 3.875 -3.267 20.515 1.00 94.94 125 LEU A N 1
ATOM 917 C CA . LEU A 1 125 ? 3.745 -1.877 20.062 1.00 94.94 125 LEU A CA 1
ATOM 918 C C . LEU A 1 125 ? 2.620 -1.130 20.787 1.00 94.94 125 LEU A C 1
ATOM 920 O O . LEU A 1 125 ? 2.823 0.004 21.207 1.00 94.94 125 LEU A O 1
ATOM 924 N N . VAL A 1 126 ? 1.455 -1.757 20.972 1.00 94.19 126 VAL A N 1
ATOM 925 C CA . VAL A 1 126 ? 0.338 -1.147 21.714 1.00 94.19 126 VAL A CA 1
ATOM 926 C C . VAL A 1 126 ? 0.760 -0.851 23.149 1.00 94.19 126 VAL A C 1
ATOM 928 O O . VAL A 1 126 ? 0.609 0.277 23.598 1.00 94.19 126 VAL A O 1
ATOM 931 N N . ARG A 1 127 ? 1.393 -1.814 23.832 1.00 94.00 127 ARG A N 1
ATOM 932 C CA . ARG A 1 127 ? 1.865 -1.638 25.217 1.00 94.00 127 ARG A CA 1
ATOM 933 C C . ARG A 1 127 ? 2.965 -0.588 25.371 1.00 94.00 127 ARG A C 1
ATOM 935 O O . ARG A 1 127 ? 3.124 -0.047 26.463 1.00 94.00 127 ARG A O 1
ATOM 942 N N . GLU A 1 128 ? 3.743 -0.333 24.320 1.00 95.69 128 GLU A N 1
ATOM 943 C CA . GLU A 1 128 ? 4.740 0.743 24.296 1.00 95.69 128 GLU A CA 1
ATOM 944 C C . GLU A 1 128 ? 4.082 2.132 24.218 1.00 95.69 128 GLU A C 1
ATOM 946 O O . GLU A 1 128 ? 4.588 3.076 24.823 1.00 95.69 128 GLU A O 1
ATOM 951 N N . ILE A 1 129 ? 2.949 2.252 23.515 1.00 95.00 129 ILE A N 1
ATOM 952 C CA . ILE A 1 129 ? 2.194 3.506 23.368 1.00 95.00 129 ILE A CA 1
ATOM 953 C C . ILE A 1 129 ? 1.270 3.737 24.572 1.00 95.00 129 ILE A C 1
ATOM 955 O O . ILE A 1 129 ? 1.323 4.803 25.187 1.00 95.00 129 ILE A O 1
ATOM 959 N N . ASP A 1 130 ? 0.449 2.744 24.916 1.00 94.44 130 ASP A N 1
ATOM 960 C CA . ASP A 1 130 ? -0.434 2.739 26.081 1.00 94.44 130 ASP A CA 1
ATOM 961 C C . ASP A 1 130 ? -0.412 1.356 26.770 1.00 94.44 130 ASP A C 1
ATOM 963 O O . ASP A 1 130 ? -0.971 0.381 26.263 1.00 94.44 130 ASP A O 1
ATOM 967 N N . PRO A 1 131 ? 0.206 1.234 27.958 1.00 92.44 131 PRO A N 1
ATOM 968 C CA . PRO A 1 131 ? 0.274 -0.030 28.687 1.00 92.44 131 PRO A CA 1
ATOM 969 C C . PRO A 1 131 ? -1.058 -0.45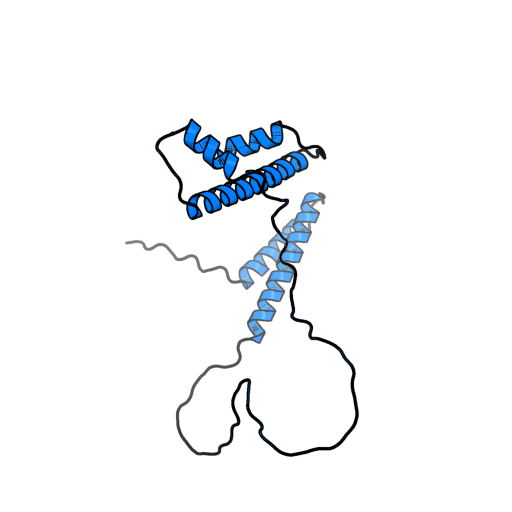7 29.326 1.00 92.44 131 PRO A C 1
ATOM 971 O O . PRO A 1 131 ? -1.140 -1.576 29.837 1.00 92.44 131 PRO A O 1
ATOM 974 N N . THR A 1 132 ? -2.069 0.416 29.367 1.00 91.94 132 THR A N 1
ATOM 975 C CA . THR A 1 132 ? -3.388 0.124 29.954 1.00 91.94 132 THR A CA 1
ATOM 976 C C . THR A 1 132 ? -4.415 -0.344 28.928 1.00 91.94 132 THR A C 1
ATOM 978 O O . THR A 1 132 ? -5.436 -0.920 29.310 1.00 91.94 132 THR A O 1
ATOM 981 N N . GLU A 1 133 ? -4.136 -0.140 27.643 1.00 90.81 133 GLU A N 1
ATOM 982 C CA . GLU A 1 133 ? -5.014 -0.516 26.545 1.00 90.81 133 GLU A CA 1
ATOM 983 C C . GLU A 1 133 ? -4.788 -1.979 26.128 1.00 90.81 133 GLU A C 1
ATOM 985 O O . GLU A 1 133 ? -3.659 -2.469 26.040 1.00 90.81 133 GLU A O 1
ATOM 990 N N . GLN A 1 134 ? -5.883 -2.699 25.881 1.00 91.12 134 GLN A N 1
ATOM 991 C CA . GLN A 1 134 ? -5.868 -4.080 25.407 1.00 91.12 134 GLN A CA 1
ATOM 992 C C . GLN A 1 134 ? -6.837 -4.192 24.233 1.00 91.12 134 GLN A C 1
ATOM 994 O O . GLN A 1 134 ? -8.024 -3.906 24.379 1.00 91.12 134 GLN A O 1
ATOM 999 N N . LEU A 1 135 ? -6.313 -4.561 23.067 1.00 92.12 135 LEU A N 1
ATOM 1000 C CA . LEU A 1 135 ? -7.118 -4.739 21.867 1.00 92.12 135 LEU A CA 1
ATOM 1001 C C . LEU A 1 135 ? -7.829 -6.092 21.911 1.00 92.12 135 LEU A C 1
ATOM 1003 O O . LEU A 1 135 ? -7.257 -7.091 22.347 1.00 92.12 135 LEU A O 1
ATOM 1007 N N . ASP A 1 136 ? -9.070 -6.118 21.435 1.00 95.12 136 ASP A N 1
ATOM 1008 C CA . ASP A 1 136 ? -9.783 -7.368 21.196 1.00 95.12 136 ASP A CA 1
ATOM 1009 C C . ASP A 1 136 ? -9.143 -8.133 20.030 1.00 95.12 136 ASP A C 1
ATOM 1011 O O . ASP A 1 136 ? -8.640 -7.529 19.078 1.00 95.12 136 ASP A O 1
ATOM 1015 N N . ASP A 1 137 ? -9.232 -9.466 20.063 1.00 93.75 137 ASP A N 1
ATOM 1016 C CA . ASP A 1 137 ? -8.689 -10.338 19.016 1.00 93.75 137 ASP A CA 1
ATOM 1017 C C . ASP A 1 137 ? -9.136 -9.909 17.606 1.00 93.75 137 ASP A C 1
ATOM 1019 O O . ASP A 1 137 ? -8.303 -9.817 16.708 1.00 93.75 137 ASP A O 1
ATOM 1023 N N . ASP A 1 138 ? -10.415 -9.568 17.416 1.00 93.69 138 ASP A N 1
ATOM 1024 C CA . ASP A 1 138 ? -10.954 -9.150 16.112 1.00 93.69 138 ASP A CA 1
ATOM 1025 C C . ASP A 1 138 ? -10.331 -7.837 15.601 1.00 93.69 138 ASP A C 1
ATOM 1027 O O . ASP A 1 138 ? -10.149 -7.647 14.395 1.00 93.69 138 ASP A O 1
ATOM 1031 N N . VAL A 1 139 ? -9.987 -6.924 16.513 1.00 95.75 139 VAL A N 1
ATOM 1032 C CA . VAL A 1 139 ? -9.339 -5.650 16.172 1.00 95.75 139 VAL A CA 1
ATOM 1033 C C . VAL A 1 139 ? -7.875 -5.886 15.824 1.00 95.75 139 VAL A C 1
ATOM 1035 O O . VAL A 1 139 ? -7.376 -5.293 14.867 1.00 95.75 139 VAL A O 1
ATOM 1038 N N . GLU A 1 140 ? -7.193 -6.774 16.551 1.00 92.56 140 GLU A N 1
ATOM 1039 C CA . GLU A 1 140 ? -5.821 -7.165 16.230 1.00 92.56 140 GLU A CA 1
ATOM 1040 C C . GLU A 1 140 ? -5.731 -7.780 14.825 1.00 92.56 140 GLU A C 1
ATOM 1042 O O . GLU A 1 140 ? -4.883 -7.360 14.039 1.00 92.56 140 GLU A O 1
ATOM 1047 N N . GLU A 1 141 ? -6.629 -8.707 14.473 1.00 92.31 141 GLU A N 1
ATOM 1048 C CA . GLU A 1 141 ? -6.678 -9.309 13.129 1.00 92.31 141 GLU A CA 1
ATOM 1049 C C . GLU A 1 141 ? -6.952 -8.259 12.038 1.00 92.31 141 GLU A C 1
ATOM 1051 O O . GLU A 1 141 ? -6.315 -8.267 10.982 1.00 92.31 141 GLU A O 1
ATOM 1056 N N . LEU A 1 142 ? -7.853 -7.304 12.297 1.00 94.25 142 LEU A N 1
ATOM 1057 C CA . LEU A 1 142 ? -8.127 -6.220 11.354 1.00 94.25 142 LEU A CA 1
ATOM 1058 C C . LEU A 1 142 ? -6.899 -5.325 11.141 1.00 94.25 142 LEU A C 1
ATOM 1060 O O . LEU A 1 142 ? -6.571 -4.999 10.002 1.00 94.25 142 LEU A O 1
ATOM 1064 N N . LEU A 1 143 ? -6.211 -4.926 12.213 1.00 94.12 143 LEU A N 1
ATOM 1065 C CA . LEU A 1 143 ? -5.009 -4.092 12.119 1.00 94.12 143 LEU A CA 1
ATOM 1066 C C . LEU A 1 143 ? -3.868 -4.810 11.398 1.00 94.12 143 LEU A C 1
ATOM 1068 O O . LEU A 1 143 ? -3.146 -4.178 10.627 1.00 94.12 143 LEU A O 1
ATOM 1072 N N . LEU A 1 144 ? -3.724 -6.118 11.621 1.00 92.81 144 LEU A N 1
ATOM 1073 C CA . LEU A 1 144 ? -2.772 -6.952 10.893 1.00 92.81 144 LEU A CA 1
ATOM 1074 C C . LEU A 1 144 ? -3.059 -6.927 9.391 1.00 92.81 144 LEU A C 1
ATOM 1076 O O . LEU A 1 144 ? -2.156 -6.645 8.605 1.00 92.81 144 LEU A O 1
ATOM 1080 N N . GLN A 1 145 ? -4.319 -7.111 9.000 1.00 92.19 145 GLN A N 1
ATOM 1081 C CA . GLN A 1 145 ? -4.694 -7.073 7.592 1.00 92.19 145 GLN A CA 1
ATOM 1082 C C . GLN A 1 145 ? -4.509 -5.683 6.969 1.00 92.19 145 GLN A C 1
ATOM 1084 O O . GLN A 1 145 ? -3.987 -5.566 5.863 1.00 92.19 145 GLN A O 1
ATOM 1089 N N . VAL A 1 146 ? -4.860 -4.613 7.688 1.00 93.31 146 VAL A N 1
ATOM 1090 C CA . VAL A 1 146 ? -4.620 -3.236 7.225 1.00 93.31 146 VAL A CA 1
ATOM 1091 C C . VAL A 1 146 ? -3.121 -2.964 7.045 1.00 93.31 146 VAL A C 1
ATOM 1093 O O . VAL A 1 146 ? -2.733 -2.265 6.108 1.00 93.31 146 VAL A O 1
ATOM 1096 N N . ALA A 1 147 ? -2.267 -3.510 7.915 1.00 93.44 147 ALA A N 1
ATOM 1097 C CA . ALA A 1 147 ? -0.818 -3.381 7.787 1.00 93.44 147 ALA A CA 1
ATOM 1098 C C . ALA A 1 147 ? -0.281 -4.115 6.549 1.00 93.44 147 ALA A C 1
ATOM 1100 O O . ALA A 1 147 ? 0.552 -3.559 5.826 1.00 93.44 147 ALA A O 1
ATOM 1101 N N . ASP A 1 148 ? -0.777 -5.323 6.278 1.00 91.88 148 ASP A N 1
ATOM 1102 C CA . ASP A 1 148 ? -0.419 -6.085 5.080 1.00 91.88 148 ASP A CA 1
ATOM 1103 C C . ASP A 1 148 ? -0.860 -5.344 3.800 1.00 91.88 148 ASP A C 1
ATOM 1105 O O . ASP A 1 148 ? -0.037 -5.116 2.906 1.00 91.88 148 ASP A O 1
ATOM 1109 N N . ASP A 1 149 ? -2.106 -4.855 3.752 1.00 92.88 149 ASP A N 1
ATOM 1110 C CA . ASP A 1 149 ? -2.643 -4.063 2.633 1.00 92.88 149 ASP A CA 1
ATOM 1111 C C . ASP A 1 149 ? -1.836 -2.772 2.410 1.00 92.88 149 ASP A C 1
ATOM 1113 O O . ASP A 1 149 ? -1.545 -2.369 1.277 1.00 92.88 149 ASP A O 1
ATOM 1117 N N . PHE A 1 150 ? -1.439 -2.101 3.495 1.00 93.62 150 PHE A N 1
ATOM 1118 C CA . PHE A 1 150 ? -0.592 -0.915 3.418 1.00 93.62 150 PHE A CA 1
ATOM 1119 C C . PHE A 1 150 ? 0.757 -1.237 2.768 1.00 93.62 150 PHE A C 1
ATOM 1121 O O . PHE A 1 150 ? 1.215 -0.496 1.895 1.00 93.62 150 PHE A O 1
ATOM 1128 N N . ILE A 1 151 ? 1.384 -2.349 3.146 1.00 93.19 151 ILE A N 1
ATOM 1129 C CA . ILE A 1 151 ? 2.681 -2.752 2.600 1.00 93.19 151 ILE A CA 1
ATOM 1130 C C . ILE A 1 151 ? 2.557 -3.126 1.125 1.00 93.19 151 ILE A C 1
ATOM 1132 O O . ILE A 1 151 ? 3.383 -2.674 0.328 1.00 93.19 151 ILE A O 1
ATOM 1136 N N . GLU A 1 152 ? 1.517 -3.858 0.724 1.00 92.75 152 GLU A N 1
ATOM 1137 C CA . GLU A 1 152 ? 1.274 -4.168 -0.688 1.00 92.75 152 GLU A CA 1
ATOM 1138 C C . GLU A 1 152 ? 1.089 -2.890 -1.523 1.00 92.75 152 GLU A C 1
ATOM 1140 O O . GLU A 1 152 ? 1.702 -2.736 -2.590 1.00 92.75 152 GLU A O 1
ATOM 1145 N N . ASN A 1 153 ? 0.330 -1.923 -1.004 1.00 93.69 153 ASN A N 1
ATOM 1146 C CA . ASN A 1 153 ? 0.112 -0.632 -1.653 1.00 93.69 153 ASN A CA 1
ATOM 1147 C C . ASN A 1 153 ? 1.406 0.185 -1.781 1.00 93.69 153 ASN A C 1
ATOM 1149 O O . ASN A 1 153 ? 1.691 0.738 -2.854 1.00 93.69 153 ASN A O 1
ATOM 1153 N N . VAL A 1 154 ? 2.216 0.238 -0.717 1.00 95.25 154 VAL A N 1
ATOM 1154 C CA . VAL A 1 154 ? 3.514 0.927 -0.711 1.00 95.25 154 VAL A CA 1
ATOM 1155 C C . VAL A 1 154 ? 4.479 0.271 -1.688 1.00 95.25 154 VAL A C 1
ATOM 1157 O O . VAL A 1 154 ? 5.096 0.976 -2.490 1.00 95.25 154 VAL A O 1
ATOM 1160 N N . VAL A 1 155 ? 4.602 -1.056 -1.671 1.00 94.81 155 VAL A N 1
ATOM 1161 C CA . VAL A 1 155 ? 5.508 -1.800 -2.557 1.00 94.81 155 VAL A CA 1
ATOM 1162 C C . VAL A 1 155 ? 5.101 -1.614 -4.013 1.00 94.81 155 VAL A C 1
ATOM 1164 O O . VAL A 1 155 ? 5.940 -1.253 -4.843 1.00 94.81 155 VAL A O 1
ATOM 1167 N N . THR A 1 156 ? 3.817 -1.786 -4.325 1.00 95.50 156 THR A N 1
ATOM 1168 C CA . THR A 1 156 ? 3.289 -1.642 -5.685 1.00 95.50 156 THR A CA 1
ATOM 1169 C C . THR A 1 156 ? 3.533 -0.237 -6.223 1.00 95.50 156 THR A C 1
ATOM 1171 O O . THR A 1 156 ? 4.092 -0.072 -7.311 1.00 95.50 156 THR A O 1
ATOM 1174 N N . SER A 1 157 ? 3.188 0.786 -5.443 1.00 96.00 157 SER A N 1
ATOM 1175 C CA . SER A 1 157 ? 3.351 2.182 -5.851 1.00 96.00 157 SER A CA 1
ATOM 1176 C C . SER A 1 157 ? 4.824 2.574 -5.978 1.00 96.00 157 SER A C 1
ATOM 1178 O O . SER A 1 157 ? 5.216 3.209 -6.957 1.00 96.00 157 SER A O 1
ATOM 1180 N N . SER A 1 158 ? 5.678 2.127 -5.055 1.00 95.88 158 SER A N 1
ATOM 1181 C CA . SER A 1 158 ? 7.125 2.378 -5.114 1.00 95.88 158 SER A CA 1
ATOM 1182 C C . SER A 1 158 ? 7.769 1.703 -6.329 1.00 95.88 158 SER A C 1
ATOM 1184 O O . SER A 1 158 ? 8.590 2.310 -7.019 1.00 95.88 158 SER A O 1
ATOM 1186 N N . CYS A 1 159 ? 7.348 0.482 -6.673 1.00 96.00 159 CYS A N 1
ATOM 1187 C CA . CYS A 1 159 ? 7.798 -0.195 -7.890 1.00 96.00 159 CYS A CA 1
ATOM 1188 C C . CYS A 1 159 ? 7.351 0.542 -9.162 1.00 96.00 159 CYS A C 1
ATOM 1190 O O . CYS A 1 159 ? 8.119 0.634 -10.123 1.00 96.00 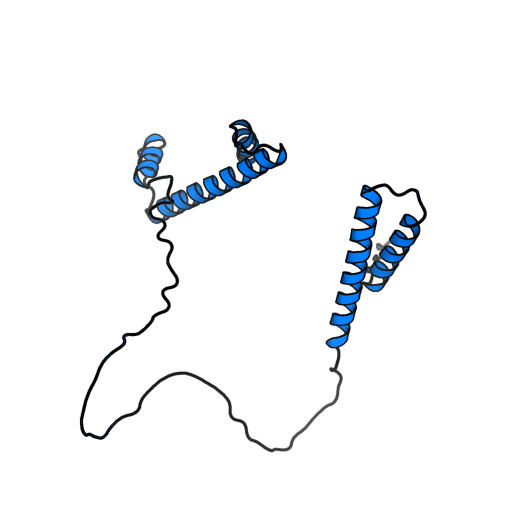159 CYS A O 1
ATOM 1192 N N . GLN A 1 160 ? 6.134 1.096 -9.184 1.00 96.19 160 GLN A N 1
ATOM 1193 C CA . GLN A 1 160 ? 5.662 1.921 -10.301 1.00 96.19 160 GLN A CA 1
ATOM 1194 C C . GLN A 1 160 ? 6.497 3.199 -10.458 1.00 96.19 160 GLN A C 1
ATOM 1196 O O . GLN A 1 160 ? 6.840 3.570 -11.582 1.00 96.19 160 GLN A O 1
ATOM 1201 N N . LEU A 1 161 ? 6.887 3.840 -9.352 1.00 95.62 161 LEU A N 1
ATOM 1202 C CA . LEU A 1 161 ? 7.759 5.017 -9.369 1.00 95.62 161 LEU A CA 1
ATOM 1203 C C . LEU A 1 161 ? 9.169 4.689 -9.883 1.00 95.62 161 LEU A C 1
ATOM 1205 O O . LEU A 1 161 ? 9.673 5.388 -10.769 1.00 95.62 161 LEU A O 1
ATOM 1209 N N . ALA A 1 162 ? 9.763 3.584 -9.425 1.00 96.56 162 ALA A N 1
ATOM 1210 C CA . ALA A 1 162 ? 11.055 3.110 -9.923 1.00 96.56 162 ALA A CA 1
ATOM 1211 C C . ALA A 1 162 ? 11.005 2.843 -11.440 1.00 96.56 162 ALA A C 1
ATOM 1213 O O . ALA A 1 162 ? 11.872 3.295 -12.198 1.00 96.56 162 ALA A O 1
ATOM 1214 N N . LYS A 1 163 ? 9.929 2.196 -11.908 1.00 96.38 163 LYS A N 1
ATOM 1215 C CA . LYS A 1 163 ? 9.678 1.971 -13.338 1.00 96.38 163 LYS A CA 1
ATOM 1216 C C . LYS A 1 163 ? 9.482 3.270 -14.120 1.00 96.38 163 LYS A C 1
ATOM 1218 O O . LYS A 1 163 ? 9.984 3.382 -15.236 1.00 96.38 163 LYS A O 1
ATOM 1223 N N . HIS A 1 164 ? 8.811 4.274 -13.556 1.00 95.75 164 HIS A N 1
ATOM 1224 C CA . HIS A 1 164 ? 8.562 5.556 -14.225 1.00 95.75 164 HIS A CA 1
ATOM 1225 C C . HIS A 1 164 ? 9.862 6.310 -14.565 1.00 95.75 164 HIS A C 1
ATOM 1227 O O . HIS A 1 164 ? 9.990 6.914 -15.637 1.00 95.75 164 HIS A O 1
ATOM 1233 N N . ARG A 1 165 ? 10.882 6.207 -13.704 1.00 94.88 165 ARG A N 1
ATOM 1234 C CA . ARG A 1 165 ? 12.227 6.734 -13.997 1.00 94.88 165 ARG A CA 1
ATOM 1235 C C . ARG A 1 165 ? 13.099 5.796 -14.847 1.00 94.88 165 ARG A C 1
ATOM 1237 O O . ARG A 1 165 ? 14.270 6.097 -15.049 1.00 94.88 165 ARG A O 1
ATOM 1244 N N . LYS A 1 166 ? 12.530 4.711 -15.389 1.00 95.50 166 LYS A N 1
ATOM 1245 C CA . LYS A 1 166 ? 13.212 3.650 -16.156 1.00 95.50 166 LYS A CA 1
ATOM 1246 C C . LYS A 1 166 ? 14.273 2.882 -15.353 1.00 95.50 166 LYS A C 1
ATOM 1248 O O . LYS A 1 166 ? 15.235 2.383 -15.928 1.00 95.50 166 LYS A O 1
ATOM 1253 N N . SER A 1 167 ? 14.108 2.779 -14.033 1.00 95.75 167 SER A N 1
ATOM 1254 C CA . SER A 1 167 ? 14.973 1.956 -13.184 1.00 95.75 167 SER A CA 1
ATOM 1255 C C . SER A 1 167 ? 14.391 0.558 -13.019 1.00 95.75 167 SER A C 1
ATOM 1257 O O . SER A 1 167 ? 13.187 0.401 -12.819 1.00 95.75 167 SER A O 1
ATOM 1259 N N . ASN A 1 168 ? 15.261 -0.451 -13.040 1.00 94.38 168 ASN A N 1
ATOM 1260 C CA . ASN A 1 168 ? 14.913 -1.824 -12.671 1.00 94.38 168 ASN A CA 1
ATOM 1261 C C . ASN A 1 168 ? 15.263 -2.147 -11.205 1.00 94.38 168 ASN A C 1
ATOM 1263 O O . ASN A 1 168 ? 15.077 -3.274 -10.755 1.00 94.38 168 ASN A O 1
ATOM 1267 N N . THR A 1 169 ? 15.762 -1.145 -10.476 1.00 95.38 169 THR A N 1
ATOM 1268 C CA . THR A 1 169 ? 16.115 -1.206 -9.056 1.00 95.38 169 THR A CA 1
ATOM 1269 C C . THR A 1 169 ? 15.223 -0.244 -8.275 1.00 95.38 169 THR A C 1
ATOM 1271 O O . THR A 1 169 ? 15.121 0.939 -8.637 1.00 95.38 169 THR A O 1
ATOM 1274 N N . LEU A 1 170 ? 14.588 -0.754 -7.217 1.00 96.25 170 LEU A N 1
ATOM 1275 C CA . LEU A 1 170 ? 13.835 0.040 -6.248 1.00 96.25 170 LEU A CA 1
ATOM 1276 C C . LEU A 1 170 ? 14.817 0.755 -5.316 1.00 96.25 170 LEU A C 1
ATOM 1278 O O . LEU A 1 170 ? 15.703 0.128 -4.741 1.00 96.25 170 LEU A O 1
ATOM 1282 N N . GLU A 1 171 ? 14.667 2.067 -5.181 1.00 95.06 171 GLU A N 1
ATOM 1283 C CA . GLU A 1 171 ? 15.492 2.899 -4.307 1.00 95.06 171 GLU A CA 1
ATOM 1284 C C . GLU A 1 171 ? 14.640 3.517 -3.197 1.00 95.06 171 GLU A C 1
ATOM 1286 O O . GLU A 1 171 ? 13.435 3.724 -3.345 1.00 95.06 171 GLU A O 1
ATOM 1291 N N . THR A 1 172 ? 15.288 3.935 -2.108 1.00 95.75 172 THR A N 1
ATOM 1292 C CA . THR A 1 172 ? 14.634 4.612 -0.976 1.00 95.75 172 THR A CA 1
ATOM 1293 C C . THR A 1 172 ? 13.852 5.860 -1.396 1.00 95.75 172 THR A C 1
ATOM 1295 O O . THR A 1 172 ? 12.830 6.178 -0.797 1.00 95.75 172 THR A O 1
ATOM 1298 N N . LYS A 1 173 ? 14.282 6.543 -2.466 1.00 94.88 173 LYS A N 1
ATOM 1299 C CA . LYS A 1 173 ? 13.592 7.720 -3.018 1.00 94.88 173 LYS A CA 1
ATOM 1300 C C . LYS A 1 173 ? 12.183 7.400 -3.525 1.00 94.88 173 LYS A C 1
ATOM 1302 O O . LYS A 1 173 ? 11.305 8.250 -3.418 1.00 94.88 173 LYS A O 1
ATOM 1307 N N . ASP A 1 174 ? 11.964 6.198 -4.062 1.00 94.56 174 ASP A N 1
ATOM 1308 C CA . ASP A 1 174 ? 10.656 5.786 -4.586 1.00 94.56 174 ASP A CA 1
ATOM 1309 C C . ASP A 1 174 ? 9.658 5.604 -3.441 1.00 94.56 174 ASP A C 1
ATOM 1311 O O . ASP A 1 174 ? 8.546 6.129 -3.485 1.00 94.56 174 ASP A O 1
ATOM 1315 N N . VAL A 1 175 ? 10.110 4.938 -2.375 1.00 95.25 175 VAL A N 1
ATOM 1316 C CA . VAL A 1 175 ? 9.330 4.717 -1.154 1.00 95.25 175 VAL A CA 1
ATOM 1317 C C . VAL A 1 175 ? 9.049 6.041 -0.452 1.00 95.25 175 VAL A C 1
ATOM 1319 O O . VAL A 1 175 ? 7.901 6.345 -0.144 1.00 95.25 175 VAL A O 1
ATOM 1322 N N . GLN A 1 176 ? 10.076 6.873 -0.261 1.00 94.25 176 GLN A N 1
ATOM 1323 C CA . GLN A 1 176 ? 9.940 8.172 0.396 1.00 94.25 176 GLN A CA 1
ATOM 1324 C C . GLN A 1 176 ? 8.965 9.092 -0.349 1.00 94.25 176 GLN A C 1
ATOM 1326 O O . GLN A 1 176 ? 8.143 9.752 0.283 1.00 94.25 176 GLN A O 1
ATOM 1331 N N . MET A 1 177 ? 9.023 9.126 -1.684 1.00 93.00 177 MET A N 1
ATOM 1332 C CA . MET A 1 177 ? 8.110 9.945 -2.483 1.00 93.00 177 MET A CA 1
ATOM 1333 C C . MET A 1 177 ? 6.659 9.463 -2.394 1.00 93.00 177 MET A C 1
ATOM 1335 O O . MET A 1 177 ? 5.751 10.292 -2.426 1.00 93.00 177 MET A O 1
ATOM 1339 N N . TYR A 1 178 ? 6.418 8.153 -2.298 1.00 93.44 178 TYR A N 1
ATOM 1340 C CA . TYR A 1 178 ? 5.064 7.633 -2.114 1.00 93.44 178 TYR A CA 1
ATOM 1341 C C . TYR A 1 178 ? 4.549 7.869 -0.690 1.00 93.44 178 TYR A C 1
ATOM 1343 O O . TYR A 1 178 ? 3.471 8.430 -0.522 1.00 93.44 178 TYR A O 1
ATOM 1351 N N . LEU A 1 179 ? 5.338 7.528 0.332 1.00 93.12 179 LEU A N 1
ATOM 1352 C CA . LEU A 1 179 ? 4.959 7.734 1.732 1.00 93.12 179 LEU A CA 1
ATOM 1353 C C . LEU A 1 179 ? 4.701 9.209 2.046 1.00 93.12 179 LEU A C 1
ATOM 1355 O O . LEU A 1 179 ? 3.722 9.520 2.714 1.00 93.12 179 LEU A O 1
ATOM 1359 N N . GLY A 1 180 ? 5.506 10.121 1.496 1.00 89.94 180 GLY A N 1
ATOM 1360 C CA . GLY A 1 180 ? 5.278 11.560 1.626 1.00 89.94 180 GLY A CA 1
ATOM 1361 C C . GLY A 1 180 ? 3.986 12.059 0.969 1.00 89.94 180 GLY A C 1
ATOM 1362 O O . GLY A 1 180 ? 3.552 13.153 1.281 1.00 89.94 180 GLY A O 1
ATOM 1363 N N . LYS A 1 181 ? 3.357 11.290 0.071 1.00 87.31 181 LYS A N 1
ATOM 1364 C CA . LYS A 1 181 ? 2.019 11.604 -0.467 1.00 87.31 181 LYS A CA 1
ATOM 1365 C C . LYS A 1 181 ? 0.885 10.986 0.344 1.00 87.31 181 LYS A C 1
ATOM 1367 O O . LYS A 1 181 ? -0.240 11.453 0.248 1.00 87.31 181 LYS A O 1
ATOM 1372 N N . VAL A 1 182 ? 1.157 9.886 1.044 1.00 88.00 182 VAL A N 1
ATOM 1373 C CA . VAL A 1 182 ? 0.150 9.148 1.819 1.00 88.00 182 VAL A CA 1
ATOM 1374 C C . VAL A 1 182 ? 0.025 9.704 3.238 1.00 88.00 182 VAL A C 1
ATOM 1376 O O . VAL A 1 182 ? -1.065 9.691 3.797 1.00 88.00 182 VAL A O 1
ATOM 1379 N N . LEU A 1 183 ? 1.128 10.182 3.820 1.00 83.94 183 LEU A N 1
ATOM 1380 C CA . LEU A 1 183 ? 1.219 10.574 5.231 1.00 83.94 183 LEU A CA 1
ATOM 1381 C C . LEU A 1 183 ? 1.293 12.095 5.466 1.00 83.94 183 LEU A C 1
ATOM 1383 O O . LEU A 1 183 ? 1.388 12.511 6.618 1.00 83.94 183 LEU A O 1
ATOM 1387 N N . THR A 1 184 ? 1.320 12.922 4.416 1.00 67.00 184 THR A N 1
ATOM 1388 C CA . THR A 1 184 ? 1.396 14.399 4.490 1.00 67.00 184 THR A CA 1
ATOM 1389 C C . THR A 1 184 ? 0.210 15.017 3.773 1.00 67.00 184 THR A C 1
ATOM 1391 O O . THR A 1 184 ? -0.345 15.995 4.318 1.00 67.00 184 THR A O 1
#

Foldseek 3Di:
DDDDDDDDPQDLVNVLVVLVVVLVVLVPDDDDPVSVVVSVVSVVVSVVSVVVVVVVVVPDDDDDDDDDDDDDDDDDDDDDDDDDDDDDDYDDDDYDDDDDDDDPCPDDPPCPPQQPDDLVNVVVVCCVVPVVDDDDPVVSVVVSVVVSVVVVVLVVQQCVQCVVVVHPDRDPVSSCVVCVVVPD

Organism: Branchiostoma floridae (NCBI:txid7739)

InterPro domains:
  IPR003228 Transcription initiation factor TFIID subunit 12 domain [PF03847] (118-181)
  IPR003228 Transcription initiation factor TFIID subunit 12 domain [cd07981] (114-179)
  IPR009072 Histone-fold [G3DSA:1.10.20.10] (113-182)
  IPR009072 Histone-fold [SSF47113] (115-179)
  IPR037794 Transcription initiation factor TFIID subunit 12 [PTHR12264] (32-180)

pLDDT: mean 71.41, std 22.56, range [32.88, 96.56]

Radius of gyration: 33.73 Å; Cα contacts (8 Å, |Δi|>4): 54; chains: 1; bounding box: 75×97×75 Å

Sequence (184 aa):
MSAPTQGKPKTLQDTIQDIENQIALLGSGPNTDKKKEDLAKLKELLNKARQEQAKVQLQTTAASSGAKPNLVKVPIPAINSSTAVTMATPSPVLPRPGGSGQNHSAGRISPEGSQVLSKRRLQDLVREIDPTEQLDDDVEELLLQVADDFIENVVTSSCQLAKHRKSNTLETKDVQMYLGKVLT

Nearest PDB structures (foldseek):
  8xjv-assembly1_v  TM=7.251E-01  e=6.758E-03  Xenopus laevis
  4kud-assembly1_A  TM=8.116E-01  e=4.611E-02  Saccharomyces cerevisiae S288C
  7pj1-assembly1_B  TM=6.544E-01  e=9.582E-03  Drosophila melanogaster
  6hts-assembly1_M  TM=7.795E-01  e=3.447E-02  Homo sapiens
  8yti-assembly1_K  TM=6.861E-01  e=1.863E-01  Homo sapiens